Protein AF-A0A3N5RC34-F1 (afdb_monomer_lite)

pLDDT: mean 80.79, std 20.52, range [38.38, 98.25]

Structure (mmCIF, N/CA/C/O backbone):
data_AF-A0A3N5RC34-F1
#
_entry.id   AF-A0A3N5RC34-F1
#
loop_
_atom_site.group_PDB
_atom_site.id
_atom_site.type_symbol
_atom_site.label_atom_id
_atom_site.label_alt_id
_atom_site.label_comp_id
_atom_site.label_asym_id
_atom_site.label_entity_id
_atom_site.label_seq_id
_atom_site.pdbx_PDB_ins_code
_atom_site.Cartn_x
_atom_site.Cartn_y
_atom_site.Cartn_z
_atom_site.occupancy
_atom_site.B_iso_or_equiv
_atom_site.auth_seq_id
_atom_site.auth_comp_id
_atom_site.auth_asym_id
_atom_site.auth_atom_id
_atom_site.pdbx_PDB_model_num
ATOM 1 N N . MET A 1 1 ? 39.916 4.205 2.013 1.00 65.50 1 MET A N 1
ATOM 2 C CA . MET A 1 1 ? 38.804 4.023 1.053 1.00 65.50 1 MET A CA 1
ATOM 3 C C . MET A 1 1 ? 37.506 4.314 1.790 1.00 65.50 1 MET A C 1
ATOM 5 O O . MET A 1 1 ? 37.361 3.775 2.882 1.00 65.50 1 MET A O 1
ATOM 9 N N . PRO A 1 2 ? 36.614 5.184 1.290 1.00 73.38 2 PRO A N 1
ATOM 10 C CA . PRO A 1 2 ? 35.332 5.415 1.950 1.00 73.38 2 PRO A CA 1
ATOM 11 C C . PRO A 1 2 ? 34.509 4.121 1.945 1.00 73.38 2 PRO A C 1
ATOM 13 O O . PRO A 1 2 ? 34.478 3.403 0.944 1.00 73.38 2 PRO A O 1
ATOM 16 N N . ALA A 1 3 ? 33.873 3.809 3.073 1.00 78.44 3 ALA A N 1
ATOM 17 C CA . ALA A 1 3 ? 33.000 2.648 3.180 1.00 78.44 3 ALA A CA 1
ATOM 18 C C . ALA A 1 3 ? 31.828 2.788 2.196 1.00 78.44 3 ALA A C 1
ATOM 20 O O . ALA A 1 3 ? 31.163 3.825 2.144 1.00 78.44 3 ALA A O 1
ATOM 21 N N . LYS A 1 4 ? 31.574 1.744 1.401 1.00 83.69 4 LYS A N 1
ATOM 22 C CA . LYS A 1 4 ? 30.425 1.699 0.493 1.00 83.69 4 LYS A CA 1
ATOM 23 C C . LYS A 1 4 ? 29.150 1.636 1.331 1.00 83.69 4 LYS A C 1
ATOM 25 O O . LYS A 1 4 ? 28.923 0.648 2.025 1.00 83.69 4 LYS A O 1
ATOM 30 N N . ILE A 1 5 ? 28.320 2.673 1.253 1.00 81.44 5 ILE A N 1
ATOM 31 C CA . ILE A 1 5 ? 27.015 2.683 1.918 1.00 81.44 5 ILE A CA 1
ATOM 32 C C . ILE A 1 5 ? 26.164 1.554 1.307 1.00 81.44 5 ILE A C 1
ATOM 34 O O . ILE A 1 5 ? 26.074 1.466 0.076 1.00 81.44 5 ILE A O 1
ATOM 38 N N . PRO A 1 6 ? 25.569 0.668 2.123 1.00 81.00 6 PRO A N 1
ATOM 39 C CA . PRO A 1 6 ? 24.740 -0.415 1.615 1.00 81.00 6 PRO A CA 1
ATOM 40 C C . PRO A 1 6 ? 23.521 0.140 0.871 1.00 81.00 6 PRO A C 1
ATOM 42 O O . PRO A 1 6 ? 22.861 1.078 1.317 1.00 81.00 6 PRO A O 1
ATOM 45 N N . SER A 1 7 ? 23.218 -0.453 -0.283 1.00 87.31 7 SER A N 1
ATOM 46 C CA . SER A 1 7 ? 22.023 -0.121 -1.056 1.00 87.31 7 SER A CA 1
ATOM 47 C C . SER A 1 7 ? 20.766 -0.576 -0.317 1.00 87.31 7 SER A C 1
ATOM 49 O O . SER A 1 7 ? 20.728 -1.691 0.207 1.00 87.31 7 SER A O 1
ATOM 51 N N . VAL A 1 8 ? 19.717 0.246 -0.340 1.00 89.56 8 VAL A N 1
ATOM 52 C CA . VAL A 1 8 ? 18.411 -0.107 0.233 1.00 89.56 8 VAL A CA 1
ATOM 53 C C . VAL A 1 8 ? 17.858 -1.347 -0.470 1.00 89.56 8 VAL A C 1
ATOM 55 O O . VAL A 1 8 ? 17.704 -1.363 -1.692 1.00 89.56 8 VAL A O 1
ATOM 58 N N . THR A 1 9 ? 17.562 -2.391 0.302 1.00 93.12 9 THR A N 1
ATOM 59 C CA . THR A 1 9 ? 16.983 -3.627 -0.235 1.00 93.12 9 THR A CA 1
ATOM 60 C C . THR A 1 9 ? 15.471 -3.481 -0.452 1.00 93.12 9 THR A C 1
ATOM 62 O O . THR A 1 9 ? 14.830 -2.660 0.210 1.00 93.12 9 THR A O 1
ATOM 65 N N . PRO A 1 10 ? 14.850 -4.301 -1.323 1.00 91.69 10 PRO A N 1
ATOM 66 C CA . PRO A 1 10 ? 13.396 -4.304 -1.485 1.00 91.69 10 PRO A CA 1
ATOM 67 C C . PRO A 1 10 ? 12.639 -4.572 -0.179 1.00 91.69 10 PRO A C 1
ATOM 69 O O . PRO A 1 10 ? 11.580 -3.987 0.030 1.00 91.69 10 PRO A O 1
ATOM 72 N N . LYS A 1 11 ? 13.198 -5.410 0.707 1.00 92.94 11 LYS A N 1
ATOM 73 C CA . LYS A 1 11 ? 12.625 -5.685 2.029 1.00 92.94 11 LYS A CA 1
ATOM 74 C C . LYS A 1 11 ? 12.635 -4.436 2.910 1.00 92.94 11 LYS A C 1
ATOM 76 O O . LYS A 1 11 ? 11.581 -4.037 3.376 1.00 92.94 11 LYS A O 1
ATOM 81 N N . MET A 1 12 ? 13.779 -3.754 3.019 1.00 95.06 12 MET A N 1
ATOM 82 C CA . MET A 1 12 ? 13.881 -2.501 3.782 1.00 95.06 12 MET A CA 1
ATOM 83 C C . MET A 1 12 ? 12.907 -1.428 3.276 1.00 95.06 12 MET A C 1
ATOM 85 O O . MET A 1 12 ? 12.347 -0.679 4.070 1.00 95.06 12 MET A O 1
ATOM 89 N N . LEU A 1 13 ? 12.693 -1.342 1.957 1.00 95.00 13 LEU A N 1
ATOM 90 C CA . LEU A 1 13 ? 11.707 -0.425 1.379 1.00 95.00 13 LEU A CA 1
ATOM 91 C C . LEU A 1 13 ? 10.261 -0.835 1.714 1.00 95.00 13 LEU A C 1
ATOM 93 O O . LEU A 1 13 ? 9.423 0.038 1.940 1.00 95.00 13 LEU A O 1
ATOM 97 N N . GLY A 1 14 ? 9.970 -2.138 1.729 1.00 95.44 14 GLY A N 1
ATOM 98 C CA . GLY A 1 14 ? 8.691 -2.688 2.184 1.00 95.44 14 GLY A CA 1
ATOM 99 C C . GLY A 1 14 ? 8.410 -2.315 3.637 1.00 95.44 14 GLY A C 1
ATOM 100 O O . GLY A 1 14 ? 7.439 -1.605 3.891 1.00 95.44 14 GLY A O 1
ATOM 101 N N . ASP A 1 15 ? 9.332 -2.667 4.538 1.00 96.31 15 ASP A N 1
ATOM 102 C CA . ASP A 1 15 ? 9.249 -2.390 5.977 1.00 96.31 15 ASP A CA 1
ATOM 103 C C . ASP A 1 15 ? 9.061 -0.884 6.244 1.00 96.31 15 ASP A C 1
ATOM 105 O O . ASP A 1 15 ? 8.202 -0.469 7.022 1.00 96.31 15 ASP A O 1
ATOM 109 N N . ALA A 1 16 ? 9.820 -0.031 5.543 1.00 96.88 16 ALA A N 1
ATOM 110 C CA . ALA A 1 16 ? 9.682 1.421 5.653 1.00 96.88 16 ALA A CA 1
ATOM 111 C C . ALA A 1 16 ? 8.294 1.920 5.217 1.00 96.88 16 ALA A C 1
ATOM 113 O O . ALA A 1 16 ? 7.753 2.846 5.819 1.00 96.88 16 ALA A O 1
ATOM 114 N N . GLY A 1 17 ? 7.705 1.318 4.181 1.00 97.81 17 GLY A N 1
ATOM 115 C CA . GLY A 1 17 ? 6.351 1.650 3.747 1.00 97.81 17 GLY A CA 1
ATOM 116 C C . GLY A 1 17 ? 5.275 1.210 4.739 1.00 97.81 17 GLY A C 1
ATOM 117 O O . GLY A 1 17 ? 4.324 1.955 4.965 1.00 97.81 17 GLY A O 1
ATOM 118 N N . GLU A 1 18 ? 5.436 0.053 5.379 1.00 98.06 18 GLU A N 1
ATOM 119 C CA . GLU A 1 18 ? 4.535 -0.407 6.444 1.00 98.06 18 GLU A CA 1
ATOM 120 C C . GLU A 1 18 ? 4.557 0.547 7.641 1.00 98.06 18 GLU A C 1
ATOM 122 O O . GLU A 1 18 ? 3.503 0.976 8.112 1.00 98.06 18 GLU A O 1
ATOM 127 N N . HIS A 1 19 ? 5.749 0.965 8.078 1.00 98.25 19 HIS A N 1
ATOM 128 C CA . HIS A 1 19 ? 5.893 1.973 9.130 1.00 98.25 19 HIS A CA 1
ATOM 129 C C . HIS A 1 19 ? 5.342 3.341 8.719 1.00 98.25 19 HIS A C 1
ATOM 131 O O . HIS A 1 19 ? 4.724 4.024 9.537 1.00 98.25 19 HIS A O 1
ATOM 137 N N . TYR A 1 20 ? 5.514 3.735 7.454 1.00 98.19 20 TYR A N 1
ATOM 138 C CA . TYR A 1 20 ? 4.906 4.954 6.933 1.00 98.19 20 TYR A CA 1
ATOM 139 C C . TYR A 1 20 ? 3.379 4.880 7.037 1.00 98.19 20 TYR A C 1
ATOM 141 O O . TYR A 1 20 ? 2.779 5.742 7.674 1.00 98.19 20 TYR A O 1
ATOM 149 N N . ALA A 1 21 ? 2.748 3.828 6.510 1.00 98.25 21 ALA A N 1
ATOM 150 C CA . ALA A 1 21 ? 1.297 3.655 6.591 1.00 98.25 21 ALA A CA 1
ATOM 151 C C . ALA A 1 21 ? 0.787 3.618 8.040 1.00 98.25 21 ALA A C 1
ATOM 153 O O . ALA A 1 21 ? -0.187 4.296 8.360 1.00 98.25 21 ALA A O 1
ATOM 154 N N . LEU A 1 22 ? 1.475 2.895 8.930 1.00 98.19 22 LEU A N 1
ATOM 155 C CA . LEU A 1 22 ? 1.163 2.852 10.360 1.00 98.19 22 LEU A CA 1
ATOM 156 C C . LEU A 1 22 ? 1.151 4.258 10.984 1.00 98.19 22 LEU A C 1
ATOM 158 O O . LEU A 1 22 ? 0.219 4.614 11.710 1.00 98.19 22 LEU A O 1
ATOM 162 N N . SER A 1 23 ? 2.163 5.074 10.668 1.00 98.00 23 SER A N 1
ATOM 163 C CA . SER A 1 23 ? 2.261 6.449 11.172 1.00 98.00 23 SER A CA 1
ATOM 164 C C . SER A 1 23 ? 1.137 7.338 10.639 1.00 98.00 23 SER A C 1
ATOM 166 O O . SER A 1 23 ? 0.533 8.082 11.406 1.00 98.00 23 SER A O 1
ATOM 168 N N . GLN A 1 24 ? 0.796 7.210 9.353 1.00 97.88 24 GLN A N 1
ATOM 169 C CA . GLN A 1 24 ? -0.262 7.998 8.728 1.00 97.88 24 GLN A CA 1
ATOM 170 C C . GLN A 1 24 ? -1.647 7.645 9.279 1.00 97.88 24 GLN A C 1
ATOM 172 O O . GLN A 1 24 ? -2.422 8.550 9.576 1.00 97.88 24 GLN A O 1
ATOM 177 N N . PHE A 1 25 ? -1.951 6.360 9.498 1.00 97.19 25 PHE A N 1
ATOM 178 C CA . PHE A 1 25 ? -3.189 5.972 10.182 1.00 97.19 25 PHE A CA 1
ATOM 179 C C . PHE A 1 25 ? -3.262 6.570 11.589 1.00 97.19 25 PHE A C 1
ATOM 181 O O . PHE A 1 25 ? -4.277 7.163 11.950 1.00 97.19 25 PHE A O 1
ATOM 188 N N . THR A 1 26 ? -2.165 6.502 12.344 1.00 95.88 26 THR A N 1
ATOM 189 C CA . THR A 1 26 ? -2.103 7.069 13.698 1.00 95.88 26 THR A CA 1
ATOM 190 C C . THR A 1 26 ? -2.338 8.583 13.686 1.00 95.88 26 THR A C 1
ATOM 192 O O . THR A 1 26 ? -3.140 9.079 14.474 1.00 95.88 26 THR A O 1
ATOM 195 N N . PHE A 1 27 ? -1.706 9.322 12.765 1.00 96.44 27 PHE A N 1
ATOM 196 C CA . PHE A 1 27 ? -1.926 10.767 12.619 1.00 96.44 27 PHE A CA 1
ATOM 197 C C . PHE A 1 27 ? -3.351 11.115 12.184 1.00 96.44 27 PHE A C 1
ATOM 199 O O . PHE A 1 27 ? -3.888 12.122 12.632 1.00 96.44 27 PHE A O 1
ATOM 206 N N . ALA A 1 28 ? -3.994 10.255 11.394 1.00 95.44 28 ALA A N 1
ATOM 207 C CA . ALA A 1 28 ? -5.404 10.378 11.031 1.00 95.44 28 ALA A CA 1
ATOM 208 C C . ALA A 1 28 ? -6.371 9.957 12.161 1.00 95.44 28 ALA A C 1
ATOM 210 O O . ALA A 1 28 ? -7.567 9.793 11.917 1.00 95.44 28 ALA A O 1
ATOM 211 N N . GLY A 1 29 ? -5.873 9.732 13.384 1.00 94.62 29 GLY A N 1
ATOM 212 C CA . GLY A 1 29 ? -6.686 9.341 14.537 1.00 94.62 29 GLY A CA 1
ATOM 213 C C . GLY A 1 29 ? -7.207 7.904 14.471 1.00 94.62 29 GLY A C 1
ATOM 214 O O . GLY A 1 29 ? -8.200 7.587 15.123 1.00 94.62 29 GLY A O 1
ATOM 215 N N . LYS A 1 30 ? -6.565 7.035 13.681 1.00 94.50 30 LYS A N 1
ATOM 216 C CA . LYS A 1 30 ? -6.931 5.624 13.503 1.00 94.50 30 LYS A CA 1
ATOM 217 C C . LYS A 1 30 ? -5.876 4.739 14.158 1.00 94.50 30 LYS A C 1
ATOM 219 O O . LYS A 1 30 ? -4.814 4.527 13.565 1.00 94.50 30 LYS A O 1
ATOM 224 N N . PRO A 1 31 ? -6.136 4.217 15.368 1.00 95.56 31 PRO A N 1
ATOM 225 C CA . PRO A 1 31 ? -5.232 3.277 16.008 1.00 95.56 31 PRO A CA 1
ATOM 226 C C . PRO A 1 31 ? -4.945 2.099 15.077 1.00 95.56 31 PRO A C 1
ATOM 228 O O . PRO A 1 31 ? -5.862 1.490 14.523 1.00 95.56 31 PRO A O 1
ATOM 231 N N . ALA A 1 32 ? -3.668 1.792 14.894 1.00 96.88 32 ALA A N 1
ATOM 232 C CA . ALA A 1 32 ? -3.219 0.740 14.003 1.00 96.88 32 ALA A CA 1
ATOM 233 C C . ALA A 1 32 ? -2.074 -0.042 14.648 1.00 96.88 32 ALA A C 1
ATOM 235 O O . ALA A 1 32 ? -1.320 0.492 15.460 1.00 96.88 32 ALA A O 1
ATOM 236 N N . SER A 1 33 ? -1.942 -1.312 14.276 1.00 97.88 33 SER A N 1
ATOM 237 C CA . SER A 1 33 ? -0.859 -2.181 14.725 1.00 97.88 33 SER A CA 1
ATOM 238 C C . SER A 1 33 ? -0.267 -2.944 13.548 1.00 97.88 33 SER A C 1
ATOM 240 O O . SER A 1 33 ? -1.000 -3.437 12.688 1.00 97.88 33 SER A O 1
ATOM 242 N N . LYS A 1 34 ? 1.064 -3.041 13.519 1.00 97.81 34 LYS A N 1
ATOM 243 C CA . LYS A 1 34 ? 1.798 -3.853 12.546 1.00 97.81 34 LYS A CA 1
ATOM 244 C C . LYS A 1 34 ? 1.718 -5.324 12.948 1.00 97.81 34 LYS A C 1
ATOM 246 O O . LYS A 1 34 ? 1.874 -5.650 14.125 1.00 97.81 34 LYS A O 1
ATOM 251 N N . MET A 1 35 ? 1.489 -6.209 11.984 1.00 97.19 35 MET A N 1
ATOM 252 C CA . MET A 1 35 ? 1.563 -7.650 12.225 1.00 97.19 35 MET A CA 1
ATOM 253 C C . MET A 1 35 ? 3.021 -8.114 12.389 1.00 97.19 35 MET A C 1
ATOM 255 O O . MET A 1 35 ? 3.939 -7.430 11.928 1.00 97.19 35 MET A O 1
ATOM 259 N N . PRO A 1 36 ? 3.261 -9.259 13.059 1.00 96.25 36 PRO A N 1
ATOM 260 C CA . PRO A 1 36 ? 4.602 -9.817 13.195 1.00 96.25 36 PRO A CA 1
ATOM 261 C C . PRO A 1 36 ? 5.252 -10.113 11.841 1.00 96.25 36 PRO A C 1
ATOM 263 O O . PRO A 1 36 ? 4.582 -10.515 10.887 1.00 96.25 36 PRO A O 1
ATOM 266 N N . ASP A 1 37 ? 6.576 -9.988 11.775 1.00 91.19 37 ASP A N 1
ATOM 267 C CA . ASP A 1 37 ? 7.323 -10.309 10.563 1.00 91.19 37 ASP A CA 1
ATOM 268 C C . ASP A 1 37 ? 7.107 -11.780 10.158 1.00 91.19 37 ASP A C 1
ATOM 270 O O . ASP A 1 37 ? 7.204 -12.695 10.977 1.00 91.19 37 ASP A O 1
ATOM 274 N N . GLY A 1 38 ? 6.827 -12.016 8.873 1.00 85.94 38 GLY A N 1
ATOM 275 C CA . GLY A 1 38 ? 6.526 -13.353 8.343 1.00 85.94 38 GLY A CA 1
ATOM 276 C C . GLY A 1 38 ? 5.050 -13.760 8.424 1.00 85.94 38 GLY A C 1
ATOM 277 O O . GLY A 1 38 ? 4.703 -14.849 7.967 1.00 85.94 38 GLY A O 1
ATOM 278 N N . TRP A 1 39 ? 4.175 -12.900 8.952 1.00 91.94 39 TRP A N 1
ATOM 279 C CA . TRP A 1 39 ? 2.728 -13.075 8.855 1.00 91.94 39 TRP A CA 1
ATOM 280 C C . TRP A 1 39 ? 2.266 -13.125 7.390 1.00 91.94 39 TRP A C 1
ATOM 282 O O . TRP A 1 39 ? 2.685 -12.319 6.563 1.00 91.94 39 TRP A O 1
ATOM 292 N N . SER A 1 40 ? 1.403 -14.086 7.055 1.00 86.69 40 SER A N 1
ATOM 293 C CA . SER A 1 40 ? 1.024 -14.380 5.665 1.00 86.69 40 SER A CA 1
ATOM 294 C C . SER A 1 40 ? -0.211 -13.627 5.164 1.00 86.69 40 SER A C 1
ATOM 296 O O . SER A 1 40 ? -0.487 -13.656 3.966 1.00 86.69 40 SER A O 1
ATOM 298 N N . GLY A 1 41 ? -0.975 -12.997 6.060 1.00 90.69 41 GLY A N 1
ATOM 299 C CA . GLY A 1 41 ? -2.271 -12.403 5.732 1.00 90.69 41 GLY A CA 1
ATOM 300 C C . GLY A 1 41 ? -2.176 -10.964 5.233 1.00 90.69 41 GLY A C 1
ATOM 301 O O . GLY A 1 41 ? -2.366 -10.687 4.058 1.00 90.69 41 GLY A O 1
ATOM 302 N N . TYR A 1 42 ? -1.945 -10.032 6.148 1.00 95.69 42 TYR A N 1
ATOM 303 C CA . TYR A 1 42 ? -2.003 -8.591 5.915 1.00 95.69 42 TYR A CA 1
ATOM 304 C C . TYR A 1 42 ? -0.964 -7.891 6.792 1.00 95.69 42 TYR A C 1
ATOM 306 O O . TYR A 1 42 ? -0.545 -8.429 7.810 1.00 95.69 42 TYR A O 1
ATOM 314 N N . ASP A 1 43 ? -0.571 -6.681 6.430 1.00 96.94 43 ASP A N 1
ATOM 315 C CA . ASP A 1 43 ? 0.586 -6.034 7.046 1.00 96.94 43 ASP A CA 1
ATOM 316 C C . ASP A 1 43 ? 0.186 -5.249 8.310 1.00 96.94 43 ASP A C 1
ATOM 318 O O . ASP A 1 43 ? 0.908 -5.256 9.308 1.00 96.94 43 ASP A O 1
ATOM 322 N N . LEU A 1 44 ? -1.005 -4.628 8.312 1.00 97.75 44 LEU A N 1
ATOM 323 C CA . LEU A 1 44 ? -1.525 -3.833 9.432 1.00 97.75 44 LEU A CA 1
ATOM 324 C C . LEU A 1 44 ? -2.971 -4.204 9.796 1.00 97.75 44 LEU A C 1
ATOM 326 O O . LEU A 1 44 ? -3.795 -4.468 8.920 1.00 97.75 44 LEU A O 1
ATOM 330 N N . ALA A 1 45 ? -3.300 -4.133 11.083 1.00 97.12 45 ALA A N 1
ATOM 331 C CA . ALA A 1 45 ? -4.676 -4.106 11.578 1.00 97.12 45 ALA A CA 1
ATOM 332 C C . ALA A 1 45 ? -5.019 -2.683 12.040 1.00 97.12 45 ALA A C 1
ATOM 334 O O . ALA A 1 45 ? -4.276 -2.113 12.838 1.00 97.12 45 ALA A O 1
ATOM 335 N N . VAL A 1 46 ? -6.114 -2.109 11.544 1.00 96.94 46 VAL A N 1
ATOM 336 C CA . VAL A 1 46 ? -6.490 -0.701 11.763 1.00 96.94 46 VAL A CA 1
ATOM 337 C C . VAL A 1 46 ? -7.907 -0.618 12.318 1.00 96.94 46 VAL A C 1
ATOM 339 O O . VAL A 1 46 ? -8.819 -1.216 11.757 1.00 96.94 46 VAL A O 1
ATOM 342 N N . GLU A 1 47 ? -8.122 0.141 13.388 1.00 94.62 47 GLU A N 1
ATOM 343 C CA . GLU A 1 47 ? -9.469 0.445 13.875 1.00 94.62 47 GLU A CA 1
ATOM 344 C C . GLU A 1 47 ? -10.112 1.522 12.991 1.00 94.62 47 GLU A C 1
ATOM 346 O O . GLU A 1 47 ? -9.600 2.636 12.848 1.00 94.62 47 GLU A O 1
ATOM 351 N N . SER A 1 48 ? -11.240 1.186 12.367 1.00 89.00 48 SER A N 1
ATOM 352 C CA . SER A 1 48 ? -11.949 2.091 11.454 1.00 89.00 48 SER A CA 1
ATOM 353 C C . SER A 1 48 ? -13.032 2.926 12.132 1.00 89.00 48 SER A C 1
ATOM 355 O O . SER A 1 48 ? -13.553 3.841 11.502 1.00 89.00 48 SER A O 1
ATOM 357 N N . GLY A 1 49 ? -13.396 2.607 13.377 1.00 87.44 49 GLY A N 1
ATOM 358 C CA . GLY A 1 49 ? -14.593 3.108 14.056 1.00 87.44 49 GLY A CA 1
ATOM 359 C C . GLY A 1 49 ? -15.822 2.221 13.827 1.00 87.44 49 GLY A C 1
ATOM 360 O O . GLY A 1 49 ? -16.764 2.266 14.612 1.00 87.44 49 GLY A O 1
ATOM 361 N N . SER A 1 50 ? -15.797 1.378 12.789 1.00 87.06 50 SER A N 1
ATOM 362 C CA . SER A 1 50 ? -16.788 0.318 12.548 1.00 87.06 50 SER A CA 1
ATOM 363 C C . SER A 1 50 ? -16.272 -1.081 12.909 1.00 87.06 50 SER A C 1
ATOM 365 O O . SER A 1 50 ? -16.981 -2.069 12.723 1.00 87.06 50 SER A O 1
ATOM 367 N N . GLY A 1 51 ? -15.042 -1.163 13.423 1.00 90.94 51 GLY A N 1
ATOM 368 C CA . GLY A 1 51 ? -14.330 -2.396 13.711 1.00 90.94 51 GLY A CA 1
ATOM 369 C C . GLY A 1 51 ? -12.960 -2.458 13.039 1.00 90.94 51 GLY A C 1
ATOM 370 O O . GLY A 1 51 ? -12.524 -1.541 12.328 1.00 90.94 51 GLY A O 1
ATOM 371 N N . LEU A 1 52 ? -12.299 -3.591 13.263 1.00 94.75 52 LEU A N 1
ATOM 372 C CA . LEU A 1 52 ? -10.951 -3.860 12.789 1.00 94.75 52 LEU A CA 1
ATOM 373 C C . LEU A 1 52 ? -10.928 -4.122 11.278 1.00 94.75 52 LEU A C 1
ATOM 375 O O . LEU A 1 52 ? -11.643 -4.984 10.770 1.00 94.75 52 LEU A O 1
ATOM 379 N N . VAL A 1 53 ? -10.055 -3.405 10.582 1.00 95.62 53 VAL A N 1
ATOM 380 C CA . VAL A 1 53 ? -9.825 -3.485 9.140 1.00 95.62 53 VAL A CA 1
ATOM 381 C C . VAL A 1 53 ? -8.421 -4.016 8.898 1.00 95.62 53 VAL A C 1
ATOM 383 O O . VAL A 1 53 ? -7.440 -3.525 9.458 1.00 95.62 53 VAL A O 1
ATOM 386 N N . ARG A 1 54 ? -8.317 -5.026 8.040 1.00 97.12 54 ARG A N 1
ATOM 387 C CA . ARG A 1 54 ? -7.055 -5.643 7.630 1.00 97.12 54 ARG A CA 1
ATOM 388 C C . ARG A 1 54 ? -6.505 -4.901 6.425 1.00 97.12 54 ARG A C 1
ATOM 390 O O . ARG A 1 54 ? -7.199 -4.732 5.421 1.00 97.12 54 ARG A O 1
ATOM 397 N N . VAL A 1 55 ? -5.251 -4.484 6.494 1.00 97.56 55 VAL A N 1
ATOM 398 C CA . VAL A 1 55 ? -4.631 -3.640 5.474 1.00 97.56 55 VAL A CA 1
ATOM 399 C C . VAL A 1 55 ? -3.360 -4.295 4.969 1.00 97.56 55 VAL A C 1
ATOM 401 O O . VAL A 1 55 ? -2.489 -4.641 5.764 1.00 97.56 55 VAL A O 1
ATOM 404 N N . SER A 1 56 ? -3.226 -4.430 3.649 1.00 97.56 56 SER A N 1
ATOM 405 C CA . SER A 1 56 ? -1.941 -4.783 3.042 1.00 97.56 56 SER A CA 1
ATOM 406 C C . SER A 1 56 ? -1.306 -3.580 2.351 1.00 97.56 56 SER A C 1
ATOM 408 O O . SER A 1 56 ? -1.964 -2.816 1.647 1.00 97.56 56 SER A O 1
ATOM 410 N N . VAL A 1 57 ? -0.008 -3.409 2.566 1.00 97.69 57 VAL A N 1
ATOM 411 C CA . VAL A 1 57 ? 0.809 -2.307 2.077 1.00 97.69 57 VAL A CA 1
ATOM 412 C C . VAL A 1 57 ? 1.658 -2.797 0.907 1.00 97.69 57 VAL A C 1
ATOM 414 O O . VAL A 1 57 ? 2.189 -3.912 0.891 1.00 97.69 57 VAL A O 1
ATOM 417 N N . LYS A 1 58 ? 1.771 -1.965 -0.127 1.00 96.88 58 LYS A N 1
ATOM 418 C CA . LYS A 1 58 ? 2.607 -2.221 -1.300 1.00 96.88 58 LYS A CA 1
ATOM 419 C C . LYS A 1 58 ? 3.399 -0.968 -1.630 1.00 96.88 58 LYS A C 1
ATOM 421 O O . LYS A 1 58 ? 2.839 0.045 -2.043 1.00 96.88 58 LYS A O 1
ATOM 426 N N . THR A 1 59 ? 4.718 -1.069 -1.506 1.00 96.44 59 THR A N 1
ATOM 427 C CA . THR A 1 59 ? 5.626 0.070 -1.673 1.00 96.44 59 THR A CA 1
ATOM 428 C C . THR A 1 59 ? 6.455 -0.059 -2.941 1.00 96.44 59 THR A C 1
ATOM 430 O O . THR A 1 59 ? 6.966 -1.132 -3.293 1.00 96.44 59 THR A O 1
ATOM 433 N N . ARG A 1 60 ? 6.612 1.063 -3.638 1.00 94.00 60 ARG A N 1
ATOM 434 C CA . ARG A 1 60 ? 7.524 1.223 -4.769 1.00 94.00 60 ARG A CA 1
ATOM 435 C C . ARG A 1 60 ? 8.275 2.539 -4.636 1.00 94.00 60 ARG A C 1
ATOM 437 O O . ARG A 1 60 ? 7.759 3.509 -4.090 1.00 94.00 60 ARG A O 1
ATOM 444 N N . SER A 1 61 ? 9.493 2.564 -5.157 1.00 92.38 61 SER A N 1
ATOM 445 C CA . SER A 1 61 ? 10.276 3.784 -5.310 1.00 92.38 61 SER A CA 1
ATOM 446 C C . SER A 1 61 ? 10.489 4.078 -6.783 1.00 92.38 61 SER A C 1
ATOM 448 O O . SER A 1 61 ? 10.653 3.158 -7.586 1.00 92.38 61 SER A O 1
ATOM 450 N N . GLU A 1 62 ? 10.537 5.355 -7.121 1.00 90.06 62 GLU A N 1
ATOM 451 C CA . GLU A 1 62 ? 10.961 5.805 -8.434 1.00 90.06 62 GLU A CA 1
ATOM 452 C C . GLU A 1 62 ? 12.423 5.407 -8.680 1.00 90.06 62 GLU A C 1
ATOM 454 O O . GLU A 1 62 ? 13.312 5.681 -7.871 1.00 90.06 62 GLU A O 1
ATOM 459 N N . THR A 1 63 ? 12.661 4.727 -9.796 1.00 85.50 63 THR A N 1
ATOM 460 C CA . THR A 1 63 ? 13.988 4.379 -10.313 1.00 85.50 63 THR A CA 1
ATOM 461 C C . THR A 1 63 ? 14.242 5.146 -11.607 1.00 85.50 63 THR A C 1
ATOM 463 O O . THR A 1 63 ? 13.315 5.670 -12.217 1.00 85.50 63 THR A O 1
ATOM 466 N N . GLU A 1 64 ? 15.486 5.185 -12.083 1.00 79.81 64 GLU A N 1
ATOM 467 C CA . GLU A 1 64 ? 15.823 5.829 -13.369 1.00 79.81 64 GLU A CA 1
ATOM 468 C C . GLU A 1 64 ? 15.084 5.203 -14.561 1.00 79.81 64 GLU A C 1
ATOM 470 O O . GLU A 1 64 ? 14.813 5.858 -15.560 1.00 79.81 64 GLU A O 1
ATOM 475 N N . SER A 1 65 ? 14.711 3.930 -14.429 1.00 75.75 65 SER A N 1
ATOM 476 C CA . SER A 1 65 ? 13.923 3.167 -15.394 1.00 75.75 65 SER A CA 1
ATOM 477 C C . SER A 1 65 ? 12.413 3.201 -15.130 1.00 75.75 65 SER A C 1
ATOM 479 O O . SER A 1 65 ? 11.678 2.437 -15.763 1.00 75.75 65 SER A O 1
ATOM 481 N N . TRP A 1 66 ? 11.932 4.029 -14.195 1.00 75.69 66 TRP A N 1
ATOM 482 C CA . TRP A 1 66 ? 10.512 4.096 -13.862 1.00 75.69 66 TRP A CA 1
ATOM 483 C C . TRP A 1 66 ? 9.701 4.593 -15.058 1.00 75.69 66 TRP A C 1
ATOM 485 O O . TRP A 1 66 ? 9.988 5.632 -15.648 1.00 75.69 66 TRP A O 1
ATOM 495 N N . LYS A 1 67 ? 8.664 3.839 -15.425 1.00 74.44 67 LYS A N 1
ATOM 496 C CA . LYS A 1 67 ? 7.758 4.176 -16.526 1.00 74.44 67 LYS A CA 1
ATOM 497 C C . LYS A 1 67 ? 6.342 4.311 -15.982 1.00 74.44 67 LYS A C 1
ATOM 499 O O . LYS A 1 67 ? 5.986 3.679 -14.993 1.00 74.44 67 LYS A O 1
ATOM 504 N N . ALA A 1 68 ? 5.484 5.054 -16.679 1.00 64.75 68 ALA A N 1
ATOM 505 C CA . ALA A 1 68 ? 4.057 5.143 -16.339 1.00 64.75 68 ALA A CA 1
ATOM 506 C C . ALA A 1 68 ? 3.346 3.770 -16.335 1.00 64.75 68 ALA A C 1
ATOM 508 O O . ALA A 1 68 ? 2.301 3.600 -15.706 1.00 64.75 68 ALA A O 1
ATOM 509 N N . GLY A 1 69 ? 3.932 2.786 -17.023 1.00 62.88 69 GLY A N 1
ATOM 510 C CA . GLY A 1 69 ? 3.533 1.387 -16.989 1.00 62.88 69 GLY A CA 1
ATOM 511 C C . GLY A 1 69 ? 4.191 0.567 -15.880 1.00 62.88 69 GLY A C 1
ATOM 512 O O . GLY A 1 69 ? 4.202 -0.638 -16.017 1.00 62.88 69 GLY A O 1
ATOM 513 N N . SER A 1 70 ? 4.787 1.149 -14.839 1.00 80.81 70 SER A N 1
ATOM 514 C CA . SER A 1 70 ? 5.216 0.402 -13.650 1.00 80.81 70 SER A CA 1
ATOM 515 C C . SER A 1 70 ? 4.006 0.027 -12.794 1.00 80.81 70 SER A C 1
ATOM 517 O O . SER A 1 70 ? 3.025 0.773 -12.736 1.00 80.81 70 SER A O 1
ATOM 519 N N . TRP A 1 71 ? 4.076 -1.122 -12.118 1.00 88.19 71 TRP A N 1
ATOM 520 C CA . TRP A 1 71 ? 2.909 -1.745 -11.498 1.00 88.19 71 TRP A CA 1
ATOM 521 C C . TRP A 1 71 ? 3.145 -2.086 -10.026 1.00 88.19 71 TRP A C 1
ATOM 523 O O . TRP A 1 71 ? 4.220 -2.553 -9.626 1.00 88.19 71 TRP A O 1
ATOM 533 N N . PHE A 1 72 ? 2.097 -1.905 -9.233 1.00 93.44 72 PHE A N 1
ATOM 534 C CA . PHE A 1 72 ? 1.944 -2.560 -7.942 1.00 93.44 72 PHE A CA 1
ATOM 535 C C . PHE A 1 72 ? 1.286 -3.913 -8.172 1.00 93.44 72 PHE A C 1
ATOM 537 O O . PHE A 1 72 ? 0.356 -3.996 -8.965 1.00 93.44 72 PHE A O 1
ATOM 544 N N . ILE A 1 73 ? 1.771 -4.957 -7.503 1.00 93.88 73 ILE A N 1
ATOM 545 C CA . ILE A 1 73 ? 1.263 -6.326 -7.648 1.00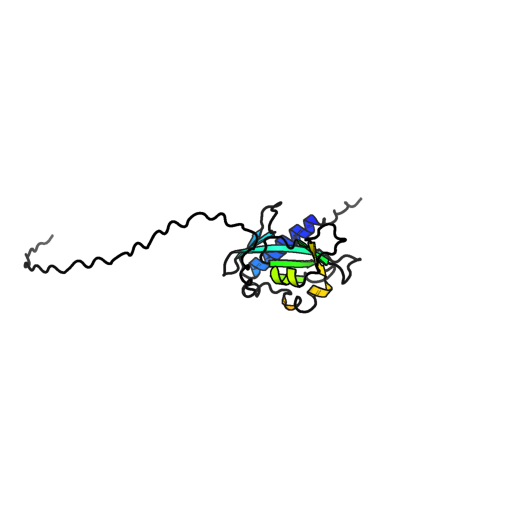 93.88 73 ILE A CA 1
ATOM 546 C C . ILE A 1 73 ? 0.673 -6.755 -6.310 1.00 93.88 73 ILE A C 1
ATOM 548 O O . ILE A 1 73 ? 1.279 -6.495 -5.267 1.00 93.88 73 ILE A O 1
ATOM 552 N N . PHE A 1 74 ? -0.487 -7.400 -6.344 1.00 94.56 74 PHE A N 1
ATOM 553 C CA . PHE A 1 74 ? -1.139 -7.963 -5.167 1.00 94.56 74 PHE A CA 1
ATOM 554 C C . PHE A 1 74 ? -1.869 -9.263 -5.526 1.00 94.56 74 PHE A C 1
ATOM 556 O O . PHE A 1 74 ? -2.321 -9.435 -6.659 1.00 94.56 74 PHE A O 1
ATOM 563 N N . ASP A 1 75 ? -1.976 -10.165 -4.553 1.00 93.69 75 ASP A N 1
ATOM 564 C CA . ASP A 1 75 ? -2.717 -11.420 -4.693 1.00 93.69 75 ASP A CA 1
ATOM 565 C C . ASP A 1 75 ? -4.209 -11.154 -4.450 1.00 93.69 75 ASP A C 1
ATOM 567 O O . ASP A 1 75 ? -4.590 -10.592 -3.422 1.00 93.69 75 ASP A O 1
ATOM 571 N N . GLU A 1 76 ? -5.068 -11.536 -5.396 1.00 93.56 76 GLU A N 1
ATOM 572 C CA . GLU A 1 76 ? -6.517 -11.334 -5.281 1.00 93.56 76 GLU A CA 1
ATOM 573 C C . GLU A 1 76 ? -7.197 -12.222 -4.227 1.00 93.56 76 GLU A C 1
ATOM 575 O O . GLU A 1 76 ? -8.358 -11.982 -3.887 1.00 93.56 76 GLU A O 1
ATOM 580 N N . ARG A 1 77 ? -6.501 -13.258 -3.746 1.00 91.62 77 ARG A N 1
ATOM 581 C CA . ARG A 1 77 ? -6.977 -14.191 -2.715 1.00 91.62 77 ARG A CA 1
ATOM 582 C C . ARG A 1 77 ? -6.674 -13.702 -1.305 1.00 91.62 77 ARG A C 1
ATOM 584 O O . ARG A 1 77 ? -7.109 -14.329 -0.344 1.00 91.62 77 ARG A O 1
ATOM 591 N N . LEU A 1 78 ? -5.890 -12.633 -1.183 1.00 89.62 78 LEU A N 1
ATOM 592 C CA . LEU A 1 78 ? -5.460 -12.110 0.099 1.00 89.62 78 LEU A CA 1
ATOM 593 C C . LEU A 1 78 ? -6.674 -11.640 0.907 1.00 89.62 78 LEU A C 1
ATOM 595 O O . LEU A 1 78 ? -7.526 -10.901 0.415 1.00 89.62 78 LEU A O 1
ATOM 599 N N . GLU A 1 79 ? -6.753 -12.078 2.159 1.00 87.75 79 GLU A N 1
ATOM 600 C CA . GLU A 1 79 ? -7.846 -11.718 3.055 1.00 87.75 79 GLU A CA 1
ATOM 601 C C . GLU A 1 79 ? -7.574 -10.363 3.722 1.00 87.75 79 GLU A C 1
ATOM 603 O O . GLU A 1 79 ? -7.339 -10.279 4.929 1.00 87.75 79 GLU A O 1
ATOM 608 N N . CYS A 1 80 ? -7.582 -9.289 2.931 1.00 94.62 80 CYS A N 1
ATOM 609 C CA . CYS A 1 80 ? -7.556 -7.927 3.453 1.00 94.62 80 CYS A CA 1
ATOM 610 C C . CYS A 1 80 ? -8.753 -7.110 2.978 1.00 94.62 80 CYS A C 1
ATOM 612 O O . CYS A 1 80 ? -9.423 -7.422 1.994 1.00 94.62 80 CYS A O 1
ATOM 614 N N . ASP A 1 81 ? -9.017 -6.047 3.722 1.00 96.06 81 ASP A N 1
ATOM 615 C CA . ASP A 1 81 ? -10.150 -5.168 3.504 1.00 96.06 81 ASP A CA 1
ATOM 616 C C . ASP A 1 81 ? -9.707 -3.941 2.697 1.00 96.06 81 ASP A C 1
ATOM 618 O O . ASP A 1 81 ? -10.411 -3.540 1.768 1.00 96.06 81 ASP A O 1
ATOM 622 N N . TRP A 1 82 ? -8.504 -3.404 2.960 1.00 97.00 82 TRP A N 1
ATOM 623 C CA . TRP A 1 82 ? -7.891 -2.303 2.202 1.00 97.00 82 TRP A CA 1
ATOM 624 C C . TRP A 1 82 ? -6.495 -2.646 1.662 1.00 97.00 82 TRP A C 1
ATOM 626 O O . TRP A 1 82 ? -5.748 -3.441 2.240 1.00 97.00 82 TRP A O 1
ATOM 636 N N . LEU A 1 83 ? -6.128 -1.988 0.561 1.00 97.56 83 LEU A N 1
ATOM 637 C CA . LEU A 1 83 ? -4.770 -1.926 0.027 1.00 97.56 83 LEU A CA 1
ATOM 638 C C . LEU A 1 83 ? -4.239 -0.502 0.122 1.00 97.56 83 LEU A C 1
ATOM 640 O O . LEU A 1 83 ? -4.905 0.445 -0.294 1.00 97.56 83 LEU A O 1
ATOM 644 N N . VAL A 1 84 ? -3.013 -0.371 0.617 1.00 98.19 84 VAL A N 1
ATOM 645 C CA . VAL A 1 84 ? -2.280 0.892 0.634 1.00 98.19 84 VAL A CA 1
ATOM 646 C C . VAL A 1 84 ? -1.151 0.810 -0.379 1.00 98.19 84 VAL A C 1
ATOM 648 O O . VAL A 1 84 ? -0.181 0.075 -0.192 1.00 98.19 84 VAL A O 1
ATOM 651 N N . PHE A 1 85 ? -1.263 1.580 -1.457 1.00 97.94 85 PHE A N 1
ATOM 652 C CA . PHE A 1 85 ? -0.175 1.743 -2.416 1.00 97.94 85 PHE A CA 1
ATOM 653 C C . PHE A 1 85 ? 0.652 2.957 -2.024 1.00 97.94 85 PHE A C 1
ATOM 655 O O . PHE A 1 85 ? 0.100 4.042 -1.875 1.00 97.94 85 PHE A O 1
ATOM 662 N N . ILE A 1 86 ? 1.963 2.787 -1.869 1.00 97.75 86 ILE A N 1
ATOM 663 C CA . ILE A 1 86 ? 2.893 3.863 -1.513 1.00 97.75 86 ILE A CA 1
ATOM 664 C C . ILE A 1 86 ? 3.916 4.017 -2.624 1.00 97.75 86 ILE A C 1
ATOM 666 O O . ILE A 1 86 ? 4.589 3.057 -3.015 1.00 97.75 86 ILE A O 1
ATOM 670 N N . PHE A 1 87 ? 4.077 5.247 -3.092 1.00 96.12 87 PHE A N 1
ATOM 671 C CA . PHE A 1 87 ? 5.076 5.601 -4.078 1.00 96.12 87 PHE A CA 1
ATOM 672 C C . PHE A 1 87 ? 6.044 6.649 -3.537 1.00 96.12 87 PHE A C 1
ATOM 674 O O . PHE A 1 87 ? 5.685 7.805 -3.311 1.00 96.12 87 PHE A O 1
ATOM 681 N N . LYS A 1 88 ? 7.300 6.237 -3.359 1.00 94.38 88 LYS A N 1
ATOM 682 C CA . LYS A 1 88 ? 8.411 7.115 -2.993 1.00 94.38 88 LYS A CA 1
ATOM 683 C C . LYS A 1 88 ? 9.040 7.698 -4.258 1.00 94.38 88 LYS A C 1
ATOM 685 O O . LYS A 1 88 ? 9.808 7.014 -4.934 1.00 94.38 88 LYS A O 1
ATOM 690 N N . THR A 1 89 ? 8.751 8.959 -4.552 1.00 91.88 89 THR A N 1
ATOM 691 C CA . THR A 1 89 ? 9.395 9.706 -5.644 1.00 91.88 89 THR A CA 1
ATOM 692 C C . THR A 1 89 ? 10.896 9.888 -5.393 1.00 91.88 89 THR A C 1
ATOM 694 O O . THR A 1 89 ? 11.351 9.863 -4.243 1.00 91.88 89 THR A O 1
ATOM 697 N N . LYS A 1 90 ? 11.682 10.095 -6.455 1.00 90.25 90 LYS A N 1
ATOM 698 C CA . LYS A 1 90 ? 13.128 10.366 -6.358 1.00 90.25 90 LYS A CA 1
ATOM 699 C C . LYS A 1 90 ? 13.389 11.707 -5.672 1.00 90.25 90 LYS A C 1
ATOM 701 O O . LYS A 1 90 ? 14.232 11.786 -4.783 1.00 90.25 90 LYS A O 1
ATOM 706 N N . ALA A 1 91 ? 12.638 12.727 -6.072 1.00 86.38 91 ALA A N 1
ATOM 707 C CA . ALA A 1 91 ? 12.644 14.059 -5.487 1.00 86.38 91 ALA A CA 1
ATOM 708 C C . ALA A 1 91 ? 11.189 14.530 -5.388 1.00 86.38 91 ALA A C 1
ATOM 710 O O . ALA A 1 91 ? 10.545 14.754 -6.407 1.00 86.38 91 ALA A O 1
ATOM 711 N N . GLY A 1 92 ? 10.647 14.596 -4.173 1.00 90.56 92 GLY A N 1
ATOM 712 C CA . GLY A 1 92 ? 9.252 14.973 -3.951 1.00 90.56 92 GLY A CA 1
ATOM 713 C C . GLY A 1 92 ? 8.617 14.285 -2.744 1.00 90.56 92 GLY A C 1
ATOM 714 O O . GLY A 1 92 ? 9.282 13.496 -2.060 1.00 90.56 92 GLY A O 1
ATOM 715 N N . PRO A 1 93 ? 7.339 14.597 -2.471 1.00 94.81 93 PRO A N 1
ATOM 716 C CA . PRO A 1 93 ? 6.592 13.971 -1.395 1.00 94.81 93 PRO A CA 1
ATOM 717 C C . PRO A 1 93 ? 6.279 12.507 -1.715 1.00 94.81 93 PRO A C 1
ATOM 719 O O . PRO A 1 93 ? 6.063 12.121 -2.866 1.00 94.81 93 PRO A O 1
ATOM 722 N N . VAL A 1 94 ? 6.197 11.690 -0.667 1.00 96.06 94 VAL A N 1
ATOM 723 C CA . VAL A 1 94 ? 5.645 10.338 -0.777 1.00 96.06 94 VAL A CA 1
ATOM 724 C C . VAL A 1 94 ? 4.167 10.452 -1.142 1.00 96.06 94 VAL A C 1
ATOM 726 O O . VAL A 1 94 ? 3.418 11.173 -0.488 1.00 96.06 94 VAL A O 1
ATOM 729 N N . ARG A 1 95 ? 3.756 9.735 -2.188 1.00 97.00 95 ARG A N 1
ATOM 730 C CA . ARG A 1 95 ? 2.358 9.655 -2.625 1.00 97.00 95 ARG A CA 1
ATOM 731 C C . ARG A 1 95 ? 1.759 8.337 -2.170 1.00 97.00 95 ARG A C 1
ATOM 733 O O . ARG A 1 95 ? 2.465 7.328 -2.092 1.00 97.00 95 ARG A O 1
ATOM 740 N N . SER A 1 96 ? 0.469 8.338 -1.863 1.00 97.75 96 SER A N 1
ATOM 741 C CA . SER A 1 96 ? -0.191 7.151 -1.328 1.00 97.75 96 SER A CA 1
ATOM 742 C C . SER A 1 96 ? -1.659 7.075 -1.709 1.00 97.75 96 SER A C 1
ATOM 744 O O . SER A 1 96 ? -2.289 8.105 -1.920 1.00 97.75 96 SER A O 1
ATOM 746 N N . TRP A 1 97 ? -2.192 5.856 -1.782 1.00 98.06 97 TRP A N 1
ATOM 747 C CA . TRP A 1 97 ? -3.605 5.595 -2.039 1.00 98.06 97 TRP A CA 1
ATOM 748 C C . TRP A 1 97 ? -4.122 4.525 -1.089 1.00 98.06 97 TRP A C 1
ATOM 750 O O . TRP A 1 97 ? -3.535 3.442 -1.051 1.00 98.06 97 TRP A O 1
ATOM 760 N N . ILE A 1 98 ? -5.224 4.788 -0.383 1.00 97.75 98 ILE A N 1
ATOM 761 C CA . ILE A 1 98 ? -5.919 3.784 0.437 1.00 97.75 98 ILE A CA 1
ATOM 762 C C . ILE A 1 98 ? -7.170 3.353 -0.313 1.00 97.75 98 ILE A C 1
ATOM 764 O O . ILE A 1 98 ? -8.164 4.080 -0.373 1.00 97.75 98 ILE A O 1
ATOM 768 N N . ILE A 1 99 ? -7.109 2.170 -0.914 1.00 96.75 99 ILE A N 1
ATOM 769 C CA . ILE A 1 99 ? -8.137 1.670 -1.824 1.00 96.75 99 ILE A CA 1
ATOM 770 C C . ILE A 1 99 ? -8.811 0.448 -1.195 1.00 96.75 99 ILE A C 1
ATOM 772 O O . ILE A 1 99 ? -8.113 -0.489 -0.798 1.00 96.75 99 ILE A O 1
ATOM 776 N N . PRO A 1 100 ? -10.155 0.388 -1.142 1.00 96.12 100 PRO A N 1
ATOM 777 C CA . PRO A 1 100 ? -10.854 -0.821 -0.731 1.00 96.12 100 PRO A CA 1
ATOM 778 C C . PRO A 1 100 ? -10.465 -2.005 -1.610 1.00 96.12 100 PRO A C 1
ATOM 780 O O . PRO A 1 100 ? -10.425 -1.883 -2.836 1.00 96.12 100 PRO A O 1
ATOM 783 N N . PHE A 1 101 ? -10.213 -3.165 -1.005 1.00 95.62 101 PHE A N 1
ATOM 784 C CA . PHE A 1 101 ? -9.702 -4.336 -1.716 1.00 95.62 101 PHE A CA 1
ATOM 785 C C . PHE A 1 101 ? -10.608 -4.740 -2.882 1.00 95.62 101 PHE A C 1
ATOM 787 O O . PHE A 1 101 ? -10.122 -5.027 -3.972 1.00 95.62 101 PHE A O 1
ATOM 794 N N . ALA A 1 102 ? -11.931 -4.672 -2.698 1.00 95.19 102 ALA A N 1
ATOM 795 C CA . ALA A 1 102 ? -12.901 -4.940 -3.758 1.00 95.19 102 ALA A CA 1
ATOM 796 C C . ALA A 1 102 ? -12.714 -4.020 -4.980 1.00 95.19 102 ALA A C 1
ATOM 798 O O . ALA A 1 102 ? -12.714 -4.505 -6.110 1.00 95.19 102 ALA A O 1
ATOM 799 N N . VAL A 1 103 ? -12.482 -2.723 -4.748 1.00 96.25 103 VAL A N 1
ATOM 800 C CA . VAL A 1 103 ? -12.253 -1.725 -5.803 1.00 96.25 103 VAL A CA 1
ATOM 801 C C . VAL A 1 103 ? -10.908 -1.970 -6.483 1.00 96.25 103 VAL A C 1
ATOM 803 O O . VAL A 1 103 ? -10.832 -1.999 -7.707 1.00 96.25 103 VAL A O 1
ATOM 806 N N . ALA A 1 104 ? -9.844 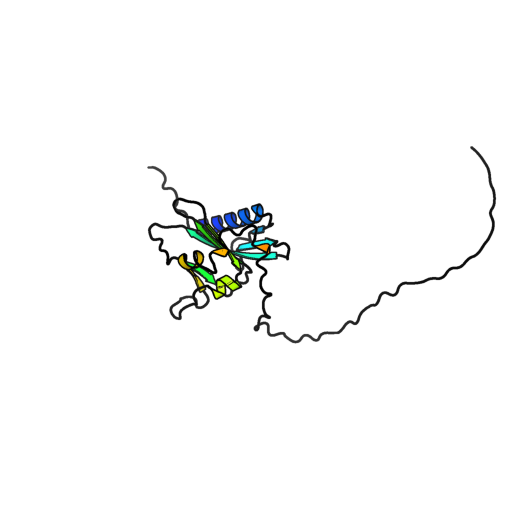-2.207 -5.712 1.00 96.25 104 ALA A N 1
ATOM 807 C CA . ALA A 1 104 ? -8.533 -2.528 -6.271 1.00 96.25 104 ALA A CA 1
ATOM 808 C C . ALA A 1 104 ? -8.573 -3.814 -7.111 1.00 96.25 104 ALA A C 1
ATOM 810 O O . ALA A 1 104 ? -7.985 -3.865 -8.190 1.00 96.25 104 ALA A O 1
ATOM 811 N N . ARG A 1 105 ? -9.304 -4.837 -6.654 1.00 95.44 105 ARG A N 1
ATOM 812 C CA . ARG A 1 105 ? -9.514 -6.094 -7.378 1.00 95.44 105 ARG A CA 1
ATOM 813 C C . ARG A 1 105 ? -10.244 -5.862 -8.696 1.00 95.44 105 ARG A C 1
ATOM 815 O O . ARG A 1 105 ? -9.793 -6.374 -9.714 1.00 95.44 105 ARG A O 1
ATOM 822 N N . GLU A 1 106 ? -11.329 -5.094 -8.691 1.00 95.69 106 GLU A N 1
ATOM 823 C CA . GLU A 1 106 ? -12.109 -4.772 -9.892 1.00 95.69 106 GLU A CA 1
ATOM 824 C C . GLU A 1 106 ? -11.301 -3.959 -10.915 1.00 95.69 106 GLU A C 1
ATOM 826 O O . GLU A 1 106 ? -11.316 -4.268 -12.104 1.00 95.69 106 GLU A O 1
ATOM 831 N N . GLN A 1 107 ? -10.558 -2.950 -10.451 1.00 96.00 107 GLN A N 1
ATOM 832 C CA . GLN A 1 107 ? -9.810 -2.027 -11.312 1.00 96.00 107 GLN A CA 1
ATOM 833 C C . GLN A 1 107 ? -8.419 -2.548 -11.709 1.00 96.00 107 GLN A C 1
ATOM 835 O O . GLN A 1 107 ? -7.812 -2.062 -12.674 1.00 96.00 107 GLN A O 1
ATOM 840 N N . GLY A 1 108 ? -7.888 -3.529 -10.978 1.00 95.00 108 GLY A N 1
ATOM 841 C CA . GLY A 1 108 ? -6.625 -4.188 -11.283 1.00 95.00 108 GLY A CA 1
ATOM 842 C C . GLY A 1 108 ? -6.697 -4.962 -12.597 1.00 95.00 108 GLY A C 1
ATOM 843 O O . GLY A 1 108 ? -7.745 -5.488 -12.970 1.00 95.00 108 GLY A O 1
ATOM 844 N N . ASN A 1 109 ? -5.591 -5.025 -13.338 1.00 93.44 109 ASN A N 1
ATOM 845 C CA . ASN A 1 109 ? -5.576 -5.825 -14.558 1.00 93.44 109 ASN A CA 1
ATOM 846 C C . ASN A 1 109 ? -5.707 -7.302 -14.211 1.00 93.44 109 ASN A C 1
ATOM 848 O O . ASN A 1 109 ? -5.129 -7.790 -13.234 1.00 93.44 109 ASN A O 1
ATOM 852 N N . GLN A 1 110 ? -6.495 -7.997 -15.027 1.00 89.69 110 GLN A N 1
ATOM 853 C CA . GLN A 1 110 ? -6.696 -9.417 -14.843 1.00 89.69 110 GLN A CA 1
ATOM 854 C C . GLN A 1 110 ? -5.407 -10.181 -15.173 1.00 89.69 110 GLN A C 1
ATOM 856 O O . GLN A 1 110 ? -4.679 -9.805 -16.103 1.00 89.69 110 GLN A O 1
ATOM 861 N N . PRO A 1 111 ? -5.123 -11.260 -14.434 1.00 87.88 111 PRO A N 1
ATOM 862 C CA . PRO A 1 111 ? -4.000 -12.132 -14.724 1.00 87.88 111 PRO A CA 1
ATOM 863 C C . PRO A 1 111 ? -4.129 -12.700 -16.141 1.00 87.88 111 PRO A C 1
ATOM 865 O O . PRO A 1 111 ? -5.175 -13.213 -16.532 1.00 87.88 111 PRO A O 1
ATOM 868 N N . THR A 1 112 ? -3.066 -12.598 -16.937 1.00 87.94 112 THR A N 1
ATOM 869 C CA . THR A 1 112 ? -3.026 -13.236 -18.258 1.00 87.94 112 THR A CA 1
ATOM 870 C C . THR A 1 112 ? -2.538 -14.681 -18.127 1.00 87.94 112 THR A C 1
ATOM 872 O O . THR A 1 112 ? -1.767 -14.973 -17.210 1.00 87.94 112 THR A O 1
ATOM 875 N N . PRO A 1 113 ? -2.869 -15.583 -19.073 1.00 87.94 113 PRO A N 1
ATOM 876 C CA . PRO A 1 113 ? -2.402 -16.976 -19.038 1.00 87.94 113 PRO A CA 1
ATOM 877 C C . PRO A 1 113 ? -0.874 -17.140 -19.015 1.00 87.94 113 PRO A C 1
ATOM 879 O O . PRO A 1 113 ? -0.365 -18.206 -18.698 1.00 87.94 113 PRO A O 1
ATOM 882 N N . ARG A 1 114 ? -0.126 -16.086 -19.370 1.00 88.81 114 ARG A N 1
ATOM 883 C CA . ARG A 1 114 ? 1.345 -16.074 -19.380 1.00 88.81 114 ARG A CA 1
ATOM 884 C C . ARG A 1 114 ? 1.959 -15.743 -18.017 1.00 88.81 114 ARG A C 1
ATOM 886 O O . ARG A 1 114 ? 3.183 -15.721 -17.901 1.00 88.81 114 ARG A O 1
ATOM 893 N N . ARG A 1 115 ? 1.155 -15.413 -17.003 1.00 87.00 115 ARG A N 1
ATOM 894 C CA . ARG A 1 115 ? 1.676 -15.081 -15.674 1.00 87.00 115 ARG A CA 1
ATOM 895 C C . ARG A 1 115 ? 2.101 -16.324 -14.915 1.00 87.00 115 ARG A C 1
ATOM 897 O O . ARG A 1 115 ? 1.446 -17.354 -14.972 1.00 87.00 115 ARG A O 1
ATOM 904 N N . LYS A 1 116 ? 3.177 -16.171 -14.138 1.00 88.94 116 LYS A N 1
ATOM 905 C CA . LYS A 1 116 ? 3.654 -17.199 -13.205 1.00 88.94 116 LYS A CA 1
ATOM 906 C C . LYS A 1 116 ? 2.611 -17.525 -12.133 1.00 88.94 116 L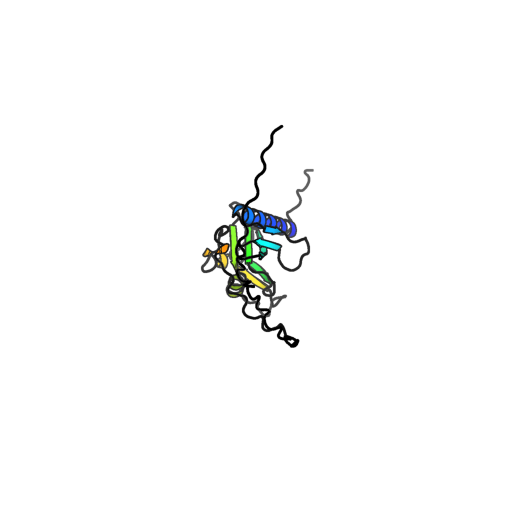YS A C 1
ATOM 908 O O . LYS A 1 116 ? 2.495 -18.678 -11.741 1.00 88.94 116 LYS A O 1
ATOM 913 N N . ASP A 1 117 ? 1.889 -16.510 -11.664 1.00 89.38 117 ASP A N 1
ATOM 914 C CA . ASP A 1 117 ? 0.799 -16.667 -10.707 1.00 89.38 117 ASP A CA 1
ATOM 915 C C . ASP A 1 117 ? -0.504 -16.145 -11.336 1.00 89.38 117 ASP A C 1
ATOM 917 O O . ASP A 1 117 ? -0.572 -14.951 -11.666 1.00 89.38 117 ASP A O 1
ATOM 921 N N . PRO A 1 118 ? -1.514 -17.012 -11.531 1.00 92.00 118 PRO A N 1
ATOM 922 C CA . PRO A 1 118 ? -2.784 -16.645 -12.140 1.00 92.00 118 PRO A CA 1
ATOM 923 C C . PRO A 1 118 ? -3.703 -15.852 -11.205 1.00 92.00 118 PRO A C 1
ATOM 925 O O . PRO A 1 118 ? -4.785 -15.487 -11.641 1.00 92.00 118 PRO A O 1
ATOM 928 N N . HIS A 1 119 ? -3.304 -15.581 -9.960 1.00 91.81 119 HIS A N 1
ATOM 929 C CA . HIS A 1 119 ? -4.077 -14.805 -8.982 1.00 91.81 119 HIS A CA 1
ATOM 930 C C . HIS A 1 119 ? -3.503 -13.406 -8.736 1.00 91.81 119 HIS A C 1
ATOM 932 O O . HIS A 1 119 ? -4.148 -12.551 -8.125 1.00 91.81 119 HIS A O 1
ATOM 938 N N . ASN A 1 120 ? -2.293 -13.141 -9.235 1.00 93.75 120 ASN A N 1
ATOM 939 C CA . ASN A 1 120 ? -1.653 -11.844 -9.078 1.00 93.75 120 ASN A CA 1
ATOM 940 C C . ASN A 1 120 ? -2.245 -10.813 -10.033 1.00 93.75 120 ASN A C 1
ATOM 942 O O . ASN A 1 120 ? -1.999 -10.833 -11.247 1.00 93.75 120 ASN A O 1
ATOM 946 N N . ARG A 1 121 ? -2.949 -9.855 -9.441 1.00 94.38 121 ARG A N 1
ATOM 947 C CA . ARG A 1 121 ? -3.420 -8.643 -10.097 1.00 94.38 121 ARG A CA 1
ATOM 948 C C . ARG A 1 121 ? -2.382 -7.551 -9.989 1.00 94.38 121 ARG A C 1
ATOM 950 O O . ARG A 1 121 ? -1.430 -7.610 -9.207 1.00 94.38 121 ARG A O 1
ATOM 957 N N . ASP A 1 122 ? -2.587 -6.525 -10.792 1.00 93.56 122 ASP A N 1
ATOM 958 C CA . ASP A 1 122 ? -1.724 -5.365 -10.789 1.00 93.56 122 ASP A CA 1
ATOM 959 C C . ASP A 1 122 ? -2.492 -4.072 -11.028 1.00 93.56 122 ASP A C 1
ATOM 961 O O . ASP A 1 122 ? -3.497 -4.027 -11.738 1.00 93.56 122 ASP A O 1
ATOM 965 N N . VAL A 1 123 ? -1.985 -3.000 -10.435 1.00 95.31 123 VAL A N 1
ATOM 966 C CA . VAL A 1 123 ? -2.452 -1.642 -10.691 1.00 95.31 123 VAL A CA 1
ATOM 967 C C . VAL A 1 123 ? -1.264 -0.848 -11.199 1.00 95.31 123 VAL A C 1
ATOM 969 O O . VAL A 1 123 ? -0.233 -0.746 -10.529 1.00 95.31 123 VAL A O 1
ATOM 972 N N . SER A 1 124 ? -1.384 -0.312 -12.412 1.00 93.62 124 SER A N 1
ATOM 973 C CA . SER A 1 124 ? -0.342 0.534 -12.978 1.00 93.62 124 SER A CA 1
ATOM 974 C C . SER A 1 124 ? -0.367 1.923 -12.352 1.00 93.62 124 SER A C 1
ATOM 976 O O . SER A 1 124 ? -1.414 2.426 -11.937 1.00 93.62 124 SER A O 1
ATOM 978 N N . TRP A 1 125 ? 0.787 2.584 -12.359 1.00 92.25 125 TRP A N 1
ATOM 979 C CA . TRP A 1 125 ? 0.900 3.989 -11.984 1.00 92.25 125 TRP A CA 1
ATOM 980 C C . TRP A 1 125 ? -0.101 4.873 -12.740 1.00 92.25 125 TRP A C 1
ATOM 982 O O . TRP A 1 125 ? -0.794 5.690 -12.138 1.00 92.25 125 TRP A O 1
ATOM 992 N N . ALA A 1 126 ? -0.239 4.664 -14.052 1.00 92.94 126 ALA A N 1
ATOM 993 C CA . ALA A 1 126 ? -1.208 5.392 -14.865 1.00 92.94 126 ALA A CA 1
ATOM 994 C C . ALA A 1 126 ? -2.663 5.201 -14.394 1.00 92.94 126 ALA A C 1
ATOM 996 O O . ALA A 1 126 ? -3.431 6.157 -14.446 1.00 92.94 126 ALA A O 1
ATOM 997 N N . LYS A 1 127 ? -3.043 4.003 -13.923 1.00 95.06 127 LYS A N 1
ATOM 998 C CA . LYS A 1 127 ? -4.386 3.748 -13.376 1.00 95.06 127 LYS A CA 1
ATOM 999 C C . LYS A 1 127 ? -4.612 4.463 -12.045 1.00 95.06 127 LYS A C 1
ATOM 1001 O O . LYS A 1 127 ? -5.674 5.037 -11.872 1.00 95.06 127 LYS A O 1
ATOM 1006 N N . LEU A 1 128 ? -3.624 4.483 -11.143 1.00 95.44 128 LEU A N 1
ATOM 1007 C CA . LEU A 1 128 ? -3.730 5.199 -9.858 1.00 95.44 128 LEU A CA 1
ATOM 1008 C C . LEU A 1 128 ? -3.948 6.711 -10.026 1.0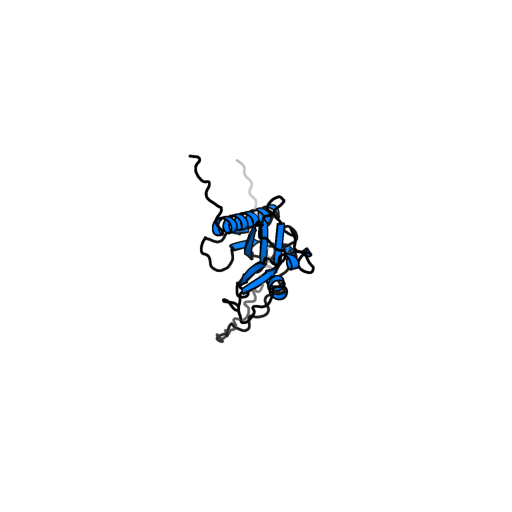0 95.44 128 LEU A C 1
ATOM 1010 O O . LEU A 1 128 ? -4.570 7.341 -9.181 1.00 95.44 128 LEU A O 1
ATOM 1014 N N . ASN A 1 129 ? -3.456 7.288 -11.124 1.00 95.00 129 ASN A N 1
ATOM 1015 C CA . ASN A 1 129 ? -3.591 8.714 -11.435 1.00 95.00 129 ASN A CA 1
ATOM 1016 C C . ASN A 1 129 ? -4.826 9.029 -12.307 1.00 95.00 129 ASN A C 1
ATOM 1018 O O . ASN A 1 129 ? -4.907 10.109 -12.888 1.00 95.00 129 ASN A O 1
ATOM 1022 N N . ARG A 1 130 ? -5.761 8.084 -12.462 1.00 95.69 130 ARG A N 1
ATOM 1023 C CA . ARG A 1 130 ? -6.993 8.247 -13.245 1.00 95.69 130 ARG A CA 1
ATOM 1024 C C . ARG A 1 130 ? -8.195 7.759 -12.448 1.00 95.69 130 ARG A C 1
ATOM 1026 O O . ARG A 1 130 ? -8.065 6.916 -11.559 1.00 95.69 130 ARG A O 1
ATOM 1033 N N . GLU A 1 131 ? -9.377 8.247 -12.809 1.00 95.00 131 GLU A N 1
ATOM 1034 C CA . GLU A 1 131 ? -10.618 7.753 -12.221 1.00 95.00 131 GLU A CA 1
ATOM 1035 C C . GLU A 1 131 ? -10.814 6.253 -12.531 1.00 95.00 131 GLU A C 1
ATOM 1037 O O . GLU A 1 131 ? -10.450 5.797 -13.621 1.00 95.00 131 GLU A O 1
ATOM 1042 N N . PRO A 1 132 ? -11.371 5.470 -11.589 1.00 95.62 132 PRO A N 1
ATOM 1043 C CA . PRO A 1 132 ? -11.885 5.896 -10.284 1.00 95.62 132 PRO A CA 1
ATOM 1044 C C . PRO A 1 132 ? -10.836 5.885 -9.157 1.00 95.62 132 PRO A C 1
ATOM 1046 O O . PRO A 1 132 ? -11.194 6.058 -7.995 1.00 95.62 132 PRO A O 1
ATOM 1049 N N . LEU A 1 133 ? -9.563 5.583 -9.443 1.00 96.12 133 LEU A N 1
ATOM 1050 C CA . LEU A 1 133 ? -8.555 5.349 -8.403 1.00 96.12 133 LEU A CA 1
ATOM 1051 C C . LEU A 1 133 ? -7.907 6.638 -7.876 1.00 96.12 133 LEU A C 1
ATOM 1053 O O . LEU A 1 133 ? -7.508 6.675 -6.713 1.00 96.12 133 LEU A O 1
ATOM 1057 N N . SER A 1 134 ? -7.867 7.700 -8.684 1.00 96.94 134 SER A N 1
ATOM 1058 C CA . SER A 1 134 ? -7.338 9.016 -8.295 1.00 96.94 134 SER A CA 1
ATOM 1059 C C . SER A 1 134 ? -8.013 9.602 -7.056 1.00 96.94 134 SER A C 1
ATOM 1061 O O . SER A 1 134 ? -7.337 10.212 -6.233 1.00 96.94 134 SER A O 1
ATOM 1063 N N . ARG A 1 135 ? -9.315 9.355 -6.854 1.00 96.81 135 ARG A N 1
ATOM 1064 C CA . ARG A 1 135 ? -10.062 9.839 -5.675 1.00 96.81 135 ARG A CA 1
ATOM 1065 C C . ARG A 1 135 ? -9.575 9.279 -4.334 1.00 96.81 135 ARG A C 1
ATOM 1067 O O . ARG A 1 135 ? -9.965 9.781 -3.287 1.00 96.81 135 ARG A O 1
ATOM 1074 N N . TYR A 1 136 ? -8.783 8.208 -4.361 1.00 97.06 136 TYR A N 1
ATOM 1075 C CA . TYR A 1 136 ? -8.221 7.586 -3.164 1.00 97.06 136 TYR A CA 1
ATOM 1076 C C . TYR A 1 136 ? -6.823 8.109 -2.834 1.00 97.06 136 TYR A C 1
ATOM 1078 O O . TYR A 1 136 ? -6.184 7.575 -1.934 1.00 97.06 136 TYR A O 1
ATOM 1086 N N . GLU A 1 137 ? -6.304 9.100 -3.558 1.00 97.31 137 GLU A N 1
ATOM 1087 C CA . GLU A 1 137 ? -4.993 9.659 -3.246 1.00 97.31 137 GLU A CA 1
ATOM 1088 C C . GLU A 1 137 ? -5.014 10.420 -1.912 1.00 97.31 137 GLU A C 1
ATOM 1090 O O . GLU A 1 137 ? -5.863 11.280 -1.689 1.00 97.31 137 GLU A O 1
ATOM 1095 N N . SER A 1 138 ? -4.059 10.113 -1.029 1.00 96.12 138 SER A N 1
ATOM 1096 C CA . SER A 1 138 ? -3.836 10.779 0.264 1.00 96.12 138 SER A CA 1
ATOM 1097 C C . SER A 1 138 ? -5.073 10.856 1.176 1.00 96.12 138 SER A C 1
ATOM 1099 O O . SER A 1 138 ? -5.182 11.738 2.023 1.00 96.12 138 SER A O 1
ATOM 1101 N N . ASN A 1 139 ? -6.004 9.910 1.048 1.00 95.94 139 ASN A N 1
ATOM 1102 C CA . ASN A 1 139 ? -7.302 9.899 1.728 1.00 95.94 139 ASN A CA 1
ATOM 1103 C C . ASN A 1 139 ? -7.271 9.311 3.160 1.00 95.94 139 ASN A C 1
ATOM 1105 O O . ASN A 1 139 ? -8.208 8.621 3.571 1.00 95.94 139 ASN A O 1
ATOM 1109 N N . TRP A 1 140 ? -6.211 9.581 3.929 1.00 94.62 140 TRP A N 1
ATOM 1110 C CA . TRP A 1 140 ? -5.973 8.993 5.257 1.00 94.62 140 TRP A CA 1
ATOM 1111 C C . TRP A 1 140 ? -7.102 9.241 6.264 1.00 94.62 140 TRP A C 1
ATOM 1113 O O . TRP A 1 140 ? -7.492 8.326 6.990 1.00 94.62 140 TRP A O 1
ATOM 1123 N N . GLU A 1 141 ? -7.683 10.440 6.259 1.00 90.31 141 GLU A N 1
ATOM 1124 C CA . GLU A 1 141 ? -8.798 10.813 7.139 1.00 90.31 141 GLU A CA 1
ATOM 1125 C C . GLU A 1 141 ? -10.127 10.191 6.672 1.00 90.31 141 GLU A C 1
ATOM 1127 O O . GLU A 1 141 ? -10.870 9.594 7.453 1.00 90.31 141 GLU A O 1
ATOM 1132 N N . GLY A 1 142 ? -10.398 10.262 5.365 1.00 80.19 142 GLY A N 1
ATOM 1133 C CA . GLY A 1 142 ? -11.662 9.840 4.752 1.00 80.19 142 GLY A CA 1
ATOM 1134 C C . GLY A 1 142 ? -11.847 8.329 4.608 1.00 80.19 142 GLY A C 1
ATOM 1135 O O . GLY A 1 142 ? -12.946 7.879 4.281 1.00 80.19 142 GLY A O 1
ATOM 1136 N N . ALA A 1 143 ? -10.815 7.524 4.877 1.00 72.00 143 ALA A N 1
ATOM 1137 C CA . ALA A 1 143 ? -10.880 6.075 4.709 1.00 72.00 143 ALA A CA 1
ATOM 1138 C C . ALA A 1 143 ? -11.985 5.396 5.551 1.00 72.00 143 ALA A C 1
ATOM 1140 O O . ALA A 1 143 ? -12.432 4.320 5.177 1.00 72.00 143 ALA A O 1
ATOM 1141 N N . VAL A 1 144 ? -12.490 6.025 6.632 1.00 58.91 144 VAL A N 1
ATOM 1142 C CA . VAL A 1 144 ? -13.630 5.494 7.427 1.00 58.91 144 VAL A CA 1
ATOM 1143 C C . VAL A 1 144 ? -14.865 5.245 6.558 1.00 58.91 144 VAL A C 1
ATOM 1145 O O . VAL A 1 144 ? -15.520 4.213 6.676 1.00 58.91 144 VAL A O 1
ATOM 1148 N N . SER A 1 145 ? -15.188 6.201 5.687 1.00 60.19 145 SER A N 1
ATOM 1149 C CA . SER A 1 145 ? -16.443 6.209 4.928 1.00 60.19 145 SER A CA 1
ATOM 1150 C C . SER A 1 145 ? -16.395 5.303 3.702 1.00 60.19 145 SER A C 1
ATOM 1152 O O . SER A 1 145 ? -17.391 5.141 2.999 1.00 60.19 145 SER A O 1
ATOM 1154 N N . LEU A 1 146 ? -15.239 4.691 3.440 1.00 62.81 146 LEU A N 1
ATOM 1155 C CA . LEU A 1 146 ? -15.068 3.667 2.425 1.00 62.81 146 LEU A CA 1
ATOM 1156 C C . LEU A 1 146 ? -15.545 2.333 2.992 1.00 62.81 146 LEU A C 1
ATOM 1158 O O . LEU A 1 146 ? -14.755 1.405 3.182 1.00 62.81 146 LEU A O 1
ATOM 1162 N N . SER A 1 147 ? -16.836 2.257 3.317 1.00 52.09 147 SER A N 1
ATOM 1163 C CA . SER A 1 147 ? -17.426 1.031 3.834 1.00 52.09 147 SER A CA 1
ATOM 1164 C C . SER A 1 147 ? -17.113 -0.111 2.865 1.00 52.09 147 SER A C 1
ATOM 1166 O O . SER A 1 147 ? -17.393 0.014 1.665 1.00 52.09 147 SER A O 1
ATOM 1168 N N . PRO A 1 148 ? -16.538 -1.230 3.336 1.00 50.56 148 PRO A N 1
ATOM 1169 C CA . PRO A 1 148 ? -16.554 -2.438 2.542 1.00 50.56 148 PRO A CA 1
ATOM 1170 C C . PRO A 1 148 ? -18.029 -2.760 2.310 1.00 50.56 148 PRO A C 1
ATOM 1172 O O . PRO A 1 148 ? -18.790 -2.939 3.262 1.00 50.56 148 PRO A O 1
ATOM 1175 N N . VAL A 1 149 ? -18.456 -2.801 1.046 1.00 49.56 149 VAL A N 1
ATOM 1176 C CA . VAL A 1 149 ? -19.676 -3.532 0.698 1.00 49.56 149 VAL A CA 1
ATOM 1177 C C . VAL A 1 149 ? -19.496 -4.892 1.356 1.00 49.56 149 VAL A C 1
ATOM 1179 O O . VAL A 1 149 ? -18.491 -5.552 1.078 1.00 49.56 149 VAL A O 1
ATOM 1182 N N . ALA A 1 150 ? -20.376 -5.220 2.309 1.00 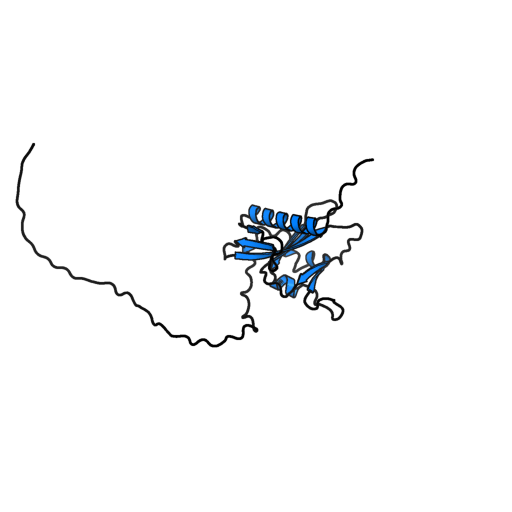44.38 150 ALA A N 1
ATOM 1183 C CA . ALA A 1 150 ? -20.252 -6.405 3.148 1.00 44.38 150 ALA A CA 1
ATOM 1184 C C . ALA A 1 150 ? -19.792 -7.590 2.289 1.00 44.38 150 ALA A C 1
ATOM 1186 O O . ALA A 1 150 ? -20.323 -7.740 1.181 1.00 44.38 150 ALA A O 1
ATOM 1187 N N . PRO A 1 151 ? -18.804 -8.392 2.733 1.00 46.00 151 PRO A N 1
ATOM 1188 C CA . PRO A 1 151 ? -18.350 -9.527 1.952 1.00 46.00 151 PRO A CA 1
ATOM 1189 C C . PRO A 1 151 ? -19.580 -10.358 1.598 1.00 46.00 151 PRO A C 1
ATOM 1191 O O . PRO A 1 151 ? -20.244 -10.915 2.476 1.00 46.00 151 PRO A O 1
ATOM 1194 N N . GLY A 1 152 ? -19.925 -10.379 0.307 1.00 42.41 152 GLY A N 1
ATOM 1195 C CA . GLY A 1 152 ? -20.954 -11.274 -0.196 1.00 42.41 152 GLY A CA 1
ATOM 1196 C C . GLY A 1 152 ? -20.618 -12.687 0.283 1.00 42.41 152 GLY A C 1
ATOM 1197 O O . GLY A 1 152 ? -19.431 -13.011 0.404 1.00 42.41 152 GLY A O 1
ATOM 1198 N N . PRO A 1 153 ? -21.624 -13.510 0.623 1.00 38.75 153 PRO A N 1
ATOM 1199 C CA . PRO A 1 153 ? -21.394 -14.813 1.227 1.00 38.75 153 PRO A CA 1
ATOM 1200 C C . PRO A 1 153 ? -20.376 -15.589 0.392 1.00 38.75 153 PRO A C 1
ATOM 1202 O O . PRO A 1 153 ? -20.594 -15.843 -0.789 1.00 38.75 153 PRO A O 1
ATOM 1205 N N . ASN A 1 154 ? -19.241 -15.911 1.012 1.00 44.81 154 ASN A N 1
ATOM 1206 C CA . ASN A 1 154 ? -18.157 -16.656 0.393 1.00 44.81 154 ASN A CA 1
ATOM 1207 C C . ASN A 1 154 ? -18.718 -18.005 -0.114 1.00 44.81 154 ASN A C 1
ATOM 1209 O O . ASN A 1 154 ? -19.149 -18.812 0.716 1.00 44.81 154 ASN A O 1
ATOM 1213 N N . PRO A 1 155 ? -18.757 -18.281 -1.434 1.00 41.44 155 PRO A N 1
ATOM 1214 C CA . PRO A 1 155 ? -19.424 -19.473 -1.963 1.00 41.44 155 PRO A CA 1
ATOM 1215 C C . PRO A 1 155 ? -18.674 -20.787 -1.679 1.00 41.44 155 PRO A C 1
ATOM 1217 O O . PRO A 1 155 ? -19.114 -21.845 -2.123 1.00 41.44 155 PRO A O 1
ATOM 1220 N N . LEU A 1 156 ? -17.562 -20.760 -0.933 1.00 45.12 156 LEU A N 1
ATOM 1221 C CA . LEU A 1 156 ? -16.693 -21.924 -0.730 1.00 45.12 156 LEU A CA 1
ATOM 1222 C C . LEU A 1 156 ? -16.512 -22.390 0.718 1.00 45.12 156 LEU A C 1
ATOM 1224 O O . LEU A 1 156 ? -15.731 -23.307 0.961 1.00 45.12 156 LEU A O 1
ATOM 1228 N N . VAL A 1 157 ? -17.307 -21.897 1.669 1.00 46.28 157 VAL A N 1
ATOM 1229 C CA . VAL A 1 157 ? -17.481 -22.624 2.936 1.00 46.28 157 VAL A CA 1
ATOM 1230 C C . VAL A 1 157 ? -18.641 -23.595 2.755 1.00 46.28 157 VAL A C 1
ATOM 1232 O O . VAL A 1 157 ? -19.804 -23.247 2.964 1.00 46.28 157 VAL A O 1
ATOM 1235 N N . LYS A 1 158 ? -18.333 -24.835 2.350 1.00 40.94 158 LYS A N 1
ATOM 1236 C CA . LYS A 1 158 ? -19.266 -25.960 2.490 1.00 40.94 158 LYS A CA 1
ATOM 1237 C C . LYS A 1 158 ? -19.630 -26.063 3.970 1.00 40.94 158 LYS A C 1
ATOM 1239 O O . LYS A 1 158 ? -18.890 -26.632 4.765 1.00 40.94 158 LYS A O 1
ATOM 1244 N N . ARG A 1 159 ? -20.767 -25.472 4.342 1.00 40.97 159 ARG A N 1
ATOM 1245 C CA . ARG A 1 159 ? -21.395 -25.659 5.647 1.00 40.97 159 ARG A CA 1
ATOM 1246 C C . ARG A 1 159 ? -21.693 -27.145 5.801 1.00 40.97 159 ARG A C 1
ATOM 1248 O O . ARG A 1 159 ? -22.679 -27.644 5.261 1.00 40.97 159 ARG A O 1
ATOM 1255 N N . THR A 1 160 ? -20.867 -27.841 6.571 1.00 44.97 160 THR A N 1
ATOM 1256 C CA . THR A 1 160 ? -21.323 -29.020 7.298 1.00 44.97 160 THR A CA 1
ATOM 1257 C C . THR A 1 160 ? -22.523 -28.565 8.118 1.00 44.97 160 THR A C 1
ATOM 1259 O O . THR A 1 160 ? -22.410 -27.678 8.965 1.00 44.97 160 THR A O 1
ATOM 1262 N N . ARG A 1 161 ? -23.704 -29.100 7.798 1.00 40.09 161 ARG A N 1
ATOM 1263 C CA . ARG A 1 161 ? -24.920 -28.889 8.580 1.00 40.09 161 ARG A CA 1
ATOM 1264 C C . ARG A 1 161 ? -24.690 -29.497 9.964 1.00 40.09 161 ARG A C 1
ATOM 1266 O O . ARG A 1 161 ? -24.908 -30.688 10.147 1.00 40.09 161 ARG A O 1
ATOM 1273 N N . MET A 1 162 ? -24.243 -28.697 10.926 1.00 38.38 162 MET A N 1
ATOM 1274 C CA . MET A 1 162 ? -24.490 -29.002 12.328 1.00 38.38 162 MET A CA 1
ATOM 1275 C C . MET A 1 162 ? -25.902 -28.530 12.658 1.00 38.38 162 MET A C 1
ATOM 1277 O O . MET A 1 162 ? -26.285 -27.398 12.357 1.00 38.38 162 MET A O 1
ATOM 1281 N N . ALA A 1 163 ? -26.688 -29.455 13.197 1.00 40.56 163 ALA A N 1
ATOM 1282 C CA . ALA A 1 163 ? -28.050 -29.230 13.631 1.00 40.56 163 ALA A CA 1
ATOM 1283 C C . ALA A 1 163 ? -28.116 -28.037 14.594 1.00 40.56 163 ALA A C 1
ATOM 1285 O O . ALA A 1 163 ? -27.409 -27.984 15.599 1.00 40.56 163 ALA A O 1
ATOM 1286 N N . VAL A 1 164 ? -28.988 -27.084 14.275 1.00 38.97 164 VAL A N 1
ATOM 1287 C CA . VAL A 1 164 ? -29.389 -26.015 15.185 1.00 38.97 164 VAL A CA 1
ATOM 1288 C C . VAL A 1 164 ? -30.303 -26.649 16.230 1.00 38.97 164 VAL A C 1
ATOM 1290 O O . VAL A 1 164 ? -31.470 -26.921 15.952 1.00 38.97 164 VAL A O 1
ATOM 1293 N N . ILE A 1 165 ? -29.775 -26.906 17.426 1.00 41.41 165 ILE A N 1
ATOM 1294 C CA . ILE A 1 165 ? -30.610 -27.100 18.612 1.00 41.41 165 ILE A CA 1
ATOM 1295 C C . ILE A 1 165 ? -31.125 -25.714 18.998 1.00 41.41 165 ILE A C 1
ATOM 1297 O O . ILE A 1 165 ? -30.371 -24.827 19.395 1.00 41.41 165 ILE A O 1
ATOM 1301 N N . SER A 1 166 ? -32.423 -25.525 18.794 1.00 38.41 166 SER A N 1
ATOM 1302 C CA . SER A 1 166 ? -33.162 -24.319 19.139 1.00 38.41 166 SER A CA 1
ATOM 1303 C C . SER A 1 166 ? -33.318 -24.244 20.663 1.00 38.41 166 SER A C 1
ATOM 1305 O O . SER A 1 166 ? -34.091 -25.002 21.241 1.00 38.41 166 SER A O 1
ATOM 1307 N N . PHE A 1 167 ? -32.585 -23.348 21.327 1.00 42.12 167 PHE A N 1
ATOM 1308 C CA . PHE A 1 167 ? -32.896 -22.938 22.698 1.00 42.12 167 PHE A CA 1
ATOM 1309 C C . PHE A 1 167 ? -33.799 -21.706 22.634 1.00 42.12 167 PHE A C 1
ATOM 1311 O O . PHE A 1 167 ? -33.353 -20.589 22.372 1.00 42.12 167 PHE A O 1
ATOM 1318 N N . TYR A 1 168 ? -35.095 -21.931 22.837 1.00 39.84 168 TYR A N 1
ATOM 1319 C CA . TYR A 1 168 ? -36.076 -20.870 23.016 1.00 39.84 168 TYR A CA 1
ATOM 1320 C C . TYR A 1 168 ? -35.824 -20.116 24.333 1.00 39.84 168 TYR A C 1
ATOM 1322 O O . TYR A 1 168 ? -35.799 -20.700 25.411 1.00 39.84 168 TYR A O 1
ATOM 1330 N N . ALA A 1 169 ? -35.653 -18.802 24.188 1.00 39.94 169 ALA A N 1
ATOM 1331 C CA . ALA A 1 169 ? -36.007 -17.701 25.084 1.00 39.94 169 ALA A CA 1
ATOM 1332 C C . ALA A 1 169 ? -36.344 -18.021 26.560 1.00 39.94 169 ALA A C 1
ATOM 1334 O O . ALA A 1 169 ? -37.467 -18.403 26.888 1.00 39.94 169 ALA A O 1
ATOM 1335 N N . ILE A 1 170 ? -35.440 -17.649 27.474 1.00 41.56 170 ILE A N 1
ATOM 1336 C CA . ILE A 1 170 ? -35.807 -17.339 28.862 1.00 41.56 170 ILE A CA 1
ATOM 1337 C C . ILE A 1 170 ? -36.301 -15.886 28.898 1.00 41.56 170 ILE A C 1
ATOM 1339 O O . ILE A 1 170 ? -35.522 -14.934 28.888 1.00 41.56 170 ILE A O 1
ATOM 1343 N N . ARG A 1 171 ? -37.628 -15.719 28.914 1.00 43.25 171 ARG A N 1
ATOM 1344 C CA . ARG A 1 171 ? -38.301 -14.474 29.311 1.00 43.25 171 ARG A CA 1
ATOM 1345 C C . ARG A 1 171 ? -38.104 -14.289 30.816 1.00 43.25 171 ARG A C 1
ATOM 1347 O O . ARG A 1 171 ? -38.670 -15.041 31.604 1.00 43.25 171 ARG A O 1
ATOM 1354 N N . VAL A 1 172 ? -37.357 -13.265 31.214 1.00 47.09 172 VAL A N 1
ATOM 1355 C CA . VAL A 1 172 ? -37.334 -12.801 32.606 1.00 47.09 172 VAL A CA 1
ATOM 1356 C C . VAL A 1 172 ? -38.640 -12.041 32.861 1.00 47.09 172 VAL A C 1
ATOM 1358 O O . VAL A 1 172 ? -38.884 -10.996 32.257 1.00 47.09 172 VAL A O 1
ATOM 1361 N N . GLN A 1 173 ? -39.517 -12.596 33.700 1.00 46.78 173 GLN A N 1
ATOM 1362 C CA . GLN A 1 173 ? -40.707 -11.899 34.193 1.00 46.78 173 GLN A CA 1
ATOM 1363 C C . GLN A 1 173 ? -40.340 -10.984 35.375 1.00 46.78 173 GLN A C 1
ATOM 1365 O O . GLN A 1 173 ? -39.542 -11.387 36.222 1.00 46.78 173 GLN A O 1
ATOM 1370 N N . PRO A 1 174 ? -40.934 -9.782 35.489 1.00 50.91 174 PRO A N 1
ATOM 1371 C CA . PRO A 1 174 ? -40.790 -8.947 36.674 1.00 50.91 174 PRO A CA 1
ATOM 1372 C C . PRO A 1 174 ? -41.664 -9.482 37.818 1.00 50.91 174 PRO A C 1
ATOM 1374 O O . PRO A 1 174 ? -42.888 -9.571 37.697 1.00 50.91 174 PRO A O 1
ATOM 1377 N N . LEU A 1 175 ? -41.040 -9.800 38.954 1.00 49.19 175 LEU A N 1
ATOM 1378 C CA . LEU A 1 175 ? -41.738 -10.100 40.204 1.00 49.19 175 LEU A CA 1
ATOM 1379 C C . LEU A 1 175 ? -42.421 -8.828 40.728 1.00 49.19 175 LEU A C 1
ATOM 1381 O O . LEU A 1 175 ? -41.786 -7.952 41.310 1.00 49.19 175 LEU A O 1
ATOM 1385 N N . ARG A 1 176 ? -43.740 -8.739 40.536 1.00 45.44 176 ARG A N 1
ATOM 1386 C CA . ARG A 1 176 ? -44.619 -7.924 41.380 1.00 45.44 176 ARG A CA 1
ATOM 1387 C C . ARG A 1 176 ? -44.936 -8.738 42.632 1.00 45.44 176 ARG A C 1
ATOM 1389 O O . ARG A 1 176 ? -45.668 -9.718 42.546 1.00 45.44 176 ARG A O 1
ATOM 1396 N N . VAL A 1 177 ? -44.416 -8.320 43.783 1.00 53.31 177 VAL A N 1
ATOM 1397 C CA . VAL A 1 177 ? -44.895 -8.782 45.092 1.00 53.31 177 VAL A CA 1
ATOM 1398 C C . VAL A 1 177 ? -45.610 -7.621 45.765 1.00 53.31 177 VAL A C 1
ATOM 1400 O O . VAL A 1 177 ? -45.137 -6.486 45.771 1.00 53.31 177 VAL A O 1
ATOM 1403 N N . GLY A 1 178 ? -46.819 -7.930 46.219 1.00 51.78 178 GLY A N 1
ATOM 1404 C CA . GLY A 1 178 ? -47.831 -6.994 46.660 1.00 51.78 178 GLY A CA 1
ATOM 1405 C C . GLY A 1 178 ? -47.559 -6.367 48.023 1.00 51.78 178 GLY A C 1
ATOM 1406 O O . GLY A 1 178 ? -46.881 -6.913 48.888 1.00 51.78 178 GLY A O 1
ATOM 1407 N N . TYR A 1 179 ? -48.182 -5.205 48.177 1.00 42.88 179 TYR A N 1
ATOM 1408 C CA . TYR A 1 179 ? -48.453 -4.498 49.418 1.00 42.88 179 TYR A CA 1
ATOM 1409 C C . TYR A 1 179 ? -48.991 -5.420 50.524 1.00 42.88 179 TYR A C 1
ATOM 1411 O O . TYR A 1 179 ? -50.041 -6.038 50.361 1.00 42.88 179 TYR A O 1
ATOM 1419 N N . ALA A 1 180 ? -48.365 -5.374 51.698 1.00 53.38 180 ALA A N 1
ATOM 1420 C CA . ALA A 1 180 ? -49.016 -5.680 52.965 1.00 53.38 180 ALA A CA 1
ATOM 1421 C C . ALA A 1 180 ? -48.850 -4.471 53.894 1.00 53.38 180 ALA A C 1
ATOM 1423 O O . ALA A 1 180 ? -47.780 -4.215 54.440 1.00 53.38 180 ALA A O 1
ATOM 1424 N N . ARG A 1 181 ? -49.932 -3.698 54.048 1.00 47.56 181 ARG A N 1
ATOM 1425 C CA . ARG A 1 181 ? -50.082 -2.740 55.146 1.00 47.56 181 ARG A CA 1
ATOM 1426 C C . ARG A 1 181 ? -50.250 -3.534 56.442 1.00 47.56 181 ARG A C 1
ATOM 1428 O O . ARG A 1 181 ? -51.193 -4.314 56.548 1.00 47.56 181 ARG A O 1
ATOM 1435 N N . ARG A 1 182 ? -49.433 -3.260 57.460 1.00 54.38 182 ARG A N 1
ATOM 1436 C CA . ARG A 1 182 ? -49.863 -3.417 58.853 1.00 54.38 182 ARG A CA 1
ATOM 1437 C C . ARG A 1 182 ? -49.347 -2.256 59.693 1.00 54.38 182 ARG A C 1
ATOM 1439 O O . ARG A 1 182 ? -48.155 -1.995 59.770 1.00 54.38 182 ARG A O 1
ATOM 1446 N N . ILE A 1 183 ? -50.320 -1.557 60.254 1.00 51.56 183 ILE A N 1
ATOM 1447 C CA . ILE A 1 183 ? -50.235 -0.469 61.218 1.00 51.56 183 ILE A CA 1
ATOM 1448 C C . ILE A 1 183 ? -49.936 -1.091 62.584 1.00 51.56 183 ILE A C 1
ATOM 1450 O O . ILE A 1 183 ? -50.721 -1.941 62.996 1.00 51.56 183 ILE A O 1
ATOM 1454 N N . VAL A 1 184 ? -48.882 -0.651 63.286 1.00 57.56 184 VAL A N 1
ATOM 1455 C CA . VAL A 1 184 ? -48.858 -0.542 64.759 1.00 57.56 184 VAL A CA 1
ATOM 1456 C C . VAL A 1 184 ? -47.945 0.629 65.170 1.00 57.56 184 VAL A C 1
ATOM 1458 O O . VAL A 1 184 ? -46.888 0.847 64.588 1.00 57.56 184 VAL A O 1
ATOM 1461 N N . SER A 1 185 ? -48.451 1.381 66.140 1.00 54.78 185 SER A N 1
ATOM 1462 C CA . SER A 1 185 ? -48.104 2.690 66.709 1.00 54.78 185 SER A CA 1
ATOM 1463 C C . SER A 1 185 ? -46.730 2.810 67.426 1.00 54.78 185 SER A C 1
ATOM 1465 O O . SER A 1 185 ? -46.019 1.815 67.558 1.00 54.78 185 SER A O 1
ATOM 1467 N N . PRO A 1 186 ? -46.346 4.023 67.896 1.00 60.19 186 PRO A N 1
ATOM 1468 C CA . PRO A 1 186 ? -44.996 4.374 68.335 1.00 60.19 186 PRO A CA 1
ATOM 1469 C C . PRO A 1 186 ? -44.776 4.130 69.836 1.00 60.19 186 PRO A C 1
ATOM 1471 O O . PRO A 1 186 ? -45.704 4.255 70.634 1.00 60.19 186 PRO A O 1
ATOM 1474 N N . ILE A 1 187 ? -43.529 3.857 70.232 1.00 62.88 187 ILE A N 1
ATOM 1475 C CA . ILE A 1 187 ? -43.098 3.891 71.636 1.00 62.88 187 ILE A CA 1
ATOM 1476 C C . ILE A 1 187 ? -41.891 4.825 71.781 1.00 62.88 187 ILE A C 1
ATOM 1478 O O . ILE A 1 187 ? -40.870 4.675 71.116 1.00 62.88 187 ILE A O 1
ATOM 1482 N N . LEU A 1 188 ? -42.089 5.796 72.671 1.00 53.44 188 LEU A N 1
ATOM 1483 C CA . LEU A 1 188 ? -41.161 6.769 73.242 1.00 53.44 188 LEU A CA 1
ATOM 1484 C C . LEU A 1 188 ? -39.943 6.141 73.945 1.00 53.44 188 LEU A C 1
ATOM 1486 O O . LEU A 1 188 ? -40.084 5.096 74.579 1.00 53.44 188 LEU A O 1
ATOM 1490 N N . ARG A 1 189 ? -38.811 6.866 73.926 1.00 55.72 189 ARG A N 1
ATOM 1491 C CA . ARG A 1 189 ? -37.818 7.104 75.015 1.00 55.72 189 ARG A CA 1
ATOM 1492 C C . ARG A 1 189 ? -36.680 7.953 74.412 1.00 55.72 189 ARG A C 1
ATOM 1494 O O . ARG A 1 189 ? -36.069 7.521 73.447 1.00 55.72 189 ARG A O 1
ATOM 1501 N N . GLU A 1 190 ? -36.533 9.251 74.686 1.00 55.06 190 GLU A N 1
ATOM 1502 C CA . GLU A 1 190 ? -35.987 9.918 75.891 1.00 55.06 190 GLU A CA 1
ATOM 1503 C C . GLU A 1 190 ? -34.648 9.374 76.431 1.00 55.06 190 GLU A C 1
ATOM 1505 O O . GLU A 1 190 ? -34.544 8.198 76.766 1.00 55.06 190 GLU A O 1
ATOM 1510 N N . GLY A 1 191 ? -33.679 10.293 76.608 1.00 49.50 191 GLY A N 1
ATOM 1511 C CA . GLY A 1 191 ? -32.490 10.168 77.473 1.00 49.50 191 GLY A CA 1
ATOM 1512 C C . GLY A 1 191 ? -31.156 10.220 76.717 1.00 49.50 191 GLY A C 1
ATOM 1513 O O . GLY A 1 191 ? -30.754 9.226 76.132 1.00 49.50 191 GLY A O 1
ATOM 1514 N N . ARG A 1 192 ? -30.525 11.396 76.555 1.00 52.56 192 ARG A N 1
ATOM 1515 C CA . ARG A 1 192 ? -29.422 11.923 77.401 1.00 52.56 192 ARG A CA 1
ATOM 1516 C C . ARG A 1 192 ? -28.314 10.908 77.706 1.00 52.56 192 ARG A C 1
ATOM 1518 O O . ARG A 1 192 ? -28.549 9.990 78.483 1.00 52.56 192 ARG A O 1
ATOM 1525 N N . LEU A 1 193 ? -27.106 11.207 77.228 1.00 54.81 193 LEU A N 1
ATOM 1526 C CA . LEU A 1 193 ? -25.938 11.579 78.041 1.00 54.81 193 LEU A CA 1
ATOM 1527 C C . LEU A 1 193 ? -25.028 12.484 77.203 1.00 54.81 193 LEU A C 1
ATOM 1529 O O . LEU A 1 193 ? -24.950 12.239 75.979 1.00 54.81 193 LEU A O 1
#

Radius of gyration: 29.37 Å; chains: 1; bounding box: 89×44×97 Å

Foldseek 3Di:
DDDDDDDQDPVNQQVVQLVVLCVLLVVLVKHKDADDPPDDAAGMWIQLVVGTFGEHEFEDEDDPPDDQQDKTKDFLPHPGQWYKYWYHYPDDDIKIFIGGSVRCSVQWDQQDPPDPDNRMTIDGNNNCCDPPNVVRIPCSNVVSVVDRPPPDPDPPPPDPDDDPPDDDDDDDDDDDDDDDDDDDDDDDDDDDD

Secondary structure (DSSP, 8-state):
----PPPPPHHHHHHHHHHHHHHHHHHTT--EEEPPTT-SS-SEEEE-SSSEEEEEEEEEE--TT--TT-EEEEETT---SEEEEEEE-SSSPPEEEEEEHHHHHHHSBPPPTTS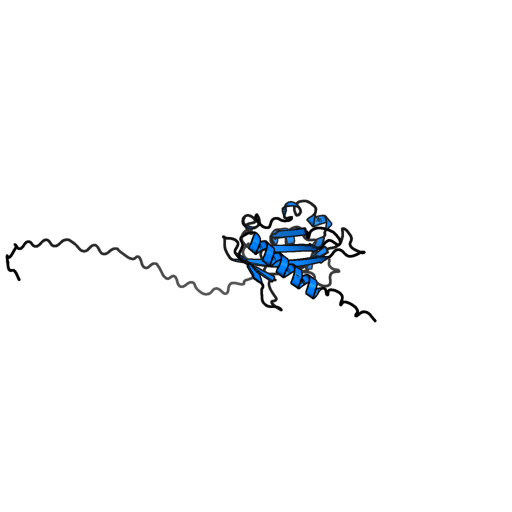SSTTEEEEEHHHHTSTTTGGGBT-TTGGGG-PPP-----TT-------------------------------------

Sequence (193 aa):
MPAKIPSVTPKMLGDAGEHYALSQFTFAGKPASKMPDGWSGYDLAVESGSGLVRVSVKTRSETESWKAGSWFIFDERLECDWLVFIFKTKAGPVRSWIIPFAVAREQGNQPTPRRKDPHNRDVSWAKLNREPLSRYESNWEGAVSLSPVAPGPNPLVKRTRMAVISFYAIRVQPLRVGYARRIVSPILREGRL